Protein AF-X1Q935-F1 (afdb_monomer)

Structure (mmCIF, N/CA/C/O backbone):
data_AF-X1Q935-F1
#
_entry.id   AF-X1Q935-F1
#
loop_
_atom_site.group_PDB
_atom_site.id
_atom_site.type_symbol
_atom_site.label_atom_id
_atom_site.label_alt_id
_atom_site.label_comp_id
_atom_site.label_asym_id
_atom_site.label_entity_id
_atom_site.label_seq_id
_atom_site.pdbx_PDB_ins_code
_atom_site.Cartn_x
_atom_site.Cartn_y
_atom_site.Cartn_z
_atom_site.occupancy
_atom_site.B_iso_or_equiv
_atom_site.auth_seq_id
_atom_site.auth_comp_id
_atom_site.auth_asym_id
_atom_site.auth_atom_id
_atom_site.pdbx_PDB_model_num
ATOM 1 N N . GLY A 1 1 ? -6.951 13.311 -0.474 1.00 68.38 1 GLY A N 1
ATOM 2 C CA . GLY A 1 1 ? -6.518 11.978 -0.925 1.00 68.38 1 GLY A CA 1
ATOM 3 C C . GLY A 1 1 ? -7.629 11.195 -1.569 1.00 68.38 1 GLY A C 1
ATOM 4 O O . GLY A 1 1 ? -8.773 11.640 -1.519 1.00 68.38 1 GLY A O 1
ATOM 5 N N . VAL A 1 2 ? -7.326 10.006 -2.092 1.00 86.19 2 VAL A N 1
ATOM 6 C CA . VAL A 1 2 ? -8.354 8.970 -2.269 1.00 86.19 2 VAL A CA 1
ATOM 7 C C . VAL A 1 2 ? -8.548 8.286 -0.909 1.00 86.19 2 VAL A C 1
ATOM 9 O O . VAL A 1 2 ? -7.565 7.844 -0.316 1.00 86.19 2 VAL A O 1
ATOM 12 N N . PRO A 1 3 ? -9.772 8.240 -0.355 1.00 95.12 3 PRO A N 1
ATOM 13 C CA . PRO A 1 3 ? -10.016 7.534 0.895 1.00 95.12 3 PRO A CA 1
ATOM 14 C C . PRO A 1 3 ? -9.895 6.024 0.689 1.00 95.12 3 PRO A C 1
ATOM 16 O O . PRO A 1 3 ? -10.187 5.501 -0.386 1.00 95.12 3 PRO A O 1
ATOM 19 N N . SER A 1 4 ? -9.552 5.317 1.757 1.00 96.88 4 SER A N 1
ATOM 20 C CA . SER A 1 4 ? -9.410 3.866 1.757 1.00 96.88 4 SER A CA 1
ATOM 21 C C . SER A 1 4 ? -10.343 3.225 2.768 1.00 96.88 4 SER A C 1
ATOM 23 O O . SER A 1 4 ? -10.659 3.812 3.807 1.00 96.88 4 SER A O 1
ATOM 25 N N . ILE A 1 5 ? -10.828 2.029 2.442 1.00 97.00 5 ILE A N 1
ATOM 26 C CA . ILE A 1 5 ? -11.868 1.332 3.194 1.00 97.00 5 ILE A CA 1
ATOM 27 C C . ILE A 1 5 ? -11.474 -0.117 3.452 1.00 97.00 5 ILE A C 1
ATOM 29 O O . ILE A 1 5 ? -11.066 -0.837 2.547 1.00 97.00 5 ILE A O 1
ATOM 33 N N . ALA A 1 6 ? -11.683 -0.559 4.688 1.00 96.81 6 ALA A N 1
ATOM 34 C CA . ALA A 1 6 ? -11.645 -1.967 5.056 1.00 96.81 6 ALA A CA 1
ATOM 35 C C . ALA A 1 6 ? -12.910 -2.339 5.835 1.00 96.81 6 ALA A C 1
ATOM 37 O O . ALA A 1 6 ? -13.545 -1.497 6.477 1.00 96.81 6 ALA A O 1
ATOM 38 N N . ILE A 1 7 ? -13.312 -3.605 5.752 1.00 96.06 7 ILE A N 1
ATOM 39 C CA . ILE A 1 7 ? -14.560 -4.103 6.338 1.00 96.06 7 ILE A CA 1
ATOM 40 C C . ILE A 1 7 ? -14.279 -5.458 6.994 1.00 96.06 7 ILE A C 1
ATOM 42 O O . ILE A 1 7 ? -13.752 -6.354 6.339 1.00 96.06 7 ILE A O 1
ATOM 46 N N . ASP A 1 8 ? -14.653 -5.619 8.268 1.00 94.81 8 ASP A N 1
ATOM 47 C CA . ASP A 1 8 ? -14.798 -6.945 8.893 1.00 94.81 8 ASP A CA 1
ATOM 48 C C . ASP A 1 8 ? -16.277 -7.330 9.006 1.00 94.81 8 ASP A C 1
ATOM 50 O O . ASP A 1 8 ? -17.176 -6.573 8.652 1.00 94.81 8 ASP A O 1
ATOM 54 N N . SER A 1 9 ? -16.543 -8.517 9.552 1.00 94.88 9 SER A N 1
ATOM 55 C CA . SER A 1 9 ? -17.900 -9.025 9.804 1.00 94.88 9 SER A CA 1
ATOM 56 C C . SER A 1 9 ? -18.829 -8.097 10.605 1.00 94.88 9 SER A C 1
ATOM 58 O O . SER A 1 9 ? -20.042 -8.288 10.570 1.00 94.88 9 SER A O 1
ATOM 60 N N . ASN A 1 10 ? -18.294 -7.115 11.330 1.00 95.25 10 ASN A N 1
ATOM 61 C CA . ASN A 1 10 ? -19.028 -6.278 12.272 1.00 95.25 10 ASN A CA 1
ATOM 62 C C . ASN A 1 10 ? -18.881 -4.775 12.006 1.00 95.25 10 ASN A C 1
ATOM 64 O O . ASN A 1 10 ? -19.710 -4.005 12.488 1.00 95.25 10 ASN A O 1
ATOM 68 N N . ASN A 1 11 ? -17.844 -4.324 11.298 1.00 97.00 11 ASN A N 1
ATOM 69 C CA . ASN A 1 11 ? -17.451 -2.921 11.244 1.00 97.00 11 ASN A CA 1
ATOM 70 C C . ASN A 1 11 ? -16.921 -2.486 9.877 1.00 97.00 11 ASN A C 1
ATOM 72 O O . ASN A 1 11 ? -16.309 -3.257 9.144 1.00 97.00 11 ASN A O 1
ATOM 76 N N . VAL A 1 12 ? -17.097 -1.195 9.604 1.00 97.81 12 VAL A N 1
ATOM 77 C CA . VAL A 1 12 ? -16.489 -0.465 8.491 1.00 97.81 12 VAL A CA 1
ATOM 78 C C . VAL A 1 12 ? -15.412 0.460 9.048 1.00 97.81 12 VAL A C 1
ATOM 80 O O . VAL A 1 12 ? -15.644 1.154 10.043 1.00 97.81 12 VAL A O 1
ATOM 83 N N . TYR A 1 13 ? -14.264 0.483 8.386 1.00 98.00 13 TYR A N 1
ATOM 84 C CA . TYR A 1 13 ? -13.084 1.268 8.720 1.00 98.00 13 TYR A CA 1
ATOM 85 C C . TYR A 1 13 ? -12.745 2.159 7.532 1.00 98.00 13 TYR A C 1
ATOM 87 O O . TYR A 1 13 ? -12.726 1.669 6.405 1.00 98.00 13 TYR A O 1
ATOM 95 N N . ILE A 1 14 ? -12.494 3.443 7.769 1.00 97.62 14 ILE A N 1
ATOM 96 C CA . ILE A 1 14 ? -12.083 4.388 6.727 1.00 97.62 14 ILE A CA 1
ATOM 97 C C . ILE A 1 14 ? -10.838 5.125 7.199 1.00 97.62 14 ILE A C 1
ATOM 99 O O . ILE A 1 14 ? -10.807 5.607 8.335 1.00 97.62 14 ILE A O 1
ATOM 103 N N . ALA A 1 15 ? -9.855 5.218 6.311 1.00 97.88 15 ALA A N 1
ATOM 104 C CA . ALA A 1 15 ? -8.709 6.104 6.433 1.00 97.88 15 ALA A CA 1
ATOM 105 C C . ALA A 1 15 ? -8.723 7.117 5.283 1.00 97.88 15 ALA A C 1
ATOM 107 O O . ALA A 1 15 ? -9.090 6.772 4.158 1.00 97.88 15 ALA A O 1
ATOM 108 N N . TRP A 1 16 ? -8.364 8.365 5.553 1.00 96.25 16 TRP A N 1
ATOM 109 C CA . TRP A 1 16 ? -8.297 9.403 4.528 1.00 96.25 16 TRP A CA 1
ATOM 110 C C . TRP A 1 16 ? -7.282 10.472 4.900 1.00 96.25 16 TRP A C 1
ATOM 112 O O . TRP A 1 16 ? -6.946 10.622 6.068 1.00 96.25 16 TRP A O 1
ATOM 122 N N . TRP A 1 17 ? -6.838 11.211 3.892 1.00 93.94 17 TRP A N 1
ATOM 123 C CA . TRP A 1 17 ? -6.046 12.421 4.071 1.00 93.94 17 TRP A CA 1
ATOM 124 C C . TRP A 1 17 ? -6.943 13.657 4.174 1.00 93.94 17 TRP A C 1
ATOM 126 O O . TRP A 1 17 ? -7.901 13.764 3.395 1.00 93.94 17 TRP A O 1
ATOM 136 N N . ASP A 1 18 ? -6.611 14.584 5.066 1.00 91.06 18 ASP A N 1
ATOM 137 C CA . ASP A 1 18 ? -7.239 15.903 5.232 1.00 91.06 18 ASP A CA 1
ATOM 138 C C . ASP A 1 18 ? -6.191 16.904 5.773 1.00 91.06 18 ASP A C 1
ATOM 140 O O . ASP A 1 18 ? -5.138 16.487 6.243 1.00 91.06 18 ASP A O 1
ATOM 144 N N . ASP A 1 19 ? -6.466 18.205 5.729 1.00 90.19 19 ASP A N 1
ATOM 145 C CA . ASP A 1 19 ? -5.631 19.277 6.308 1.00 90.19 19 ASP A CA 1
ATOM 146 C C . ASP A 1 19 ? -6.340 20.001 7.474 1.00 90.19 19 ASP A C 1
ATOM 148 O O . ASP A 1 19 ? -5.955 21.086 7.921 1.00 90.19 19 ASP A O 1
ATOM 152 N N . THR A 1 20 ? -7.426 19.401 7.972 1.00 89.81 20 THR A N 1
ATOM 153 C CA . THR A 1 20 ? -8.188 19.909 9.112 1.00 89.81 20 THR A CA 1
ATOM 154 C C . THR A 1 20 ? -7.390 19.800 10.416 1.00 89.81 20 THR A C 1
ATOM 156 O O . THR A 1 20 ? -7.134 18.699 10.899 1.00 89.81 20 THR A O 1
ATOM 159 N N . ASP A 1 21 ? -7.154 20.936 11.080 1.00 89.94 21 ASP A N 1
ATOM 160 C CA . ASP A 1 21 ? -6.539 20.964 12.415 1.00 89.94 21 ASP A CA 1
ATOM 161 C C . ASP A 1 21 ? -7.454 20.342 13.485 1.00 89.94 21 ASP A C 1
ATOM 163 O O . ASP A 1 21 ? -8.392 20.967 13.998 1.00 89.94 21 ASP A O 1
ATOM 167 N N . LEU A 1 22 ? -7.165 19.088 13.842 1.00 88.81 22 LEU A N 1
ATOM 168 C CA . LEU A 1 22 ? -7.769 18.369 14.967 1.00 88.81 22 LEU A CA 1
ATOM 169 C C . LEU A 1 22 ? -6.782 18.199 16.134 1.00 88.81 22 LEU A C 1
ATOM 171 O O . LEU A 1 22 ? -6.836 17.203 16.861 1.00 88.81 22 LEU A O 1
ATOM 175 N N . GLY A 1 23 ? -5.909 19.189 16.340 1.00 85.31 23 GLY A N 1
ATOM 176 C CA . GLY A 1 23 ? -4.847 19.172 17.347 1.00 85.31 23 GLY A CA 1
ATOM 177 C C . GLY A 1 23 ? -3.523 18.602 16.838 1.00 85.31 23 GLY A C 1
ATOM 178 O O . GLY A 1 23 ? -2.664 18.272 17.655 1.00 85.31 23 GLY A O 1
ATOM 179 N N . CYS A 1 24 ? -3.385 18.472 15.520 1.00 83.94 24 CYS A N 1
ATOM 180 C CA . CYS A 1 24 ? -2.203 17.983 14.814 1.00 83.94 24 CYS A CA 1
ATOM 181 C C . CYS A 1 24 ? -1.438 19.094 14.086 1.00 83.94 24 CYS A C 1
ATOM 183 O O . CYS A 1 24 ? -0.252 18.927 13.851 1.00 83.94 24 CYS A O 1
ATOM 185 N N . GLY A 1 25 ? -2.047 20.266 13.884 1.00 86.50 25 GLY A N 1
ATOM 186 C CA . GLY A 1 25 ? -1.452 21.340 13.097 1.00 86.50 25 GLY A CA 1
ATOM 187 C C . GLY A 1 25 ? -2.291 21.635 11.863 1.00 86.50 25 GLY A C 1
ATOM 188 O O . GLY A 1 25 ? -3.456 21.258 11.787 1.00 86.50 25 GLY A O 1
ATOM 189 N N . THR A 1 26 ? -1.724 22.390 10.928 1.00 84.62 26 THR A N 1
ATOM 190 C CA . THR A 1 26 ? -2.382 22.721 9.652 1.00 84.62 26 THR A CA 1
ATOM 191 C C . THR A 1 26 ? -1.744 21.988 8.480 1.00 84.62 26 THR A C 1
ATOM 193 O O . THR A 1 26 ? -1.963 22.369 7.343 1.00 84.62 26 THR A O 1
ATOM 196 N N . ASP A 1 27 ? -0.854 21.048 8.748 1.00 88.62 27 ASP A N 1
ATOM 197 C CA . ASP A 1 27 ? -0.243 20.143 7.788 1.00 88.62 27 ASP A CA 1
ATOM 198 C C . ASP A 1 27 ? -1.232 19.065 7.320 1.00 88.62 27 ASP A C 1
ATOM 200 O O . ASP A 1 27 ? -2.366 18.966 7.793 1.00 88.62 27 ASP A O 1
ATOM 204 N N . GLY A 1 28 ? -0.826 18.321 6.294 1.00 89.44 28 GLY A N 1
ATOM 205 C CA . GLY A 1 28 ? -1.614 17.217 5.765 1.00 89.44 28 GLY A CA 1
ATOM 206 C C . GLY A 1 28 ? -1.499 15.975 6.646 1.00 89.44 28 GLY A C 1
ATOM 207 O O . GLY 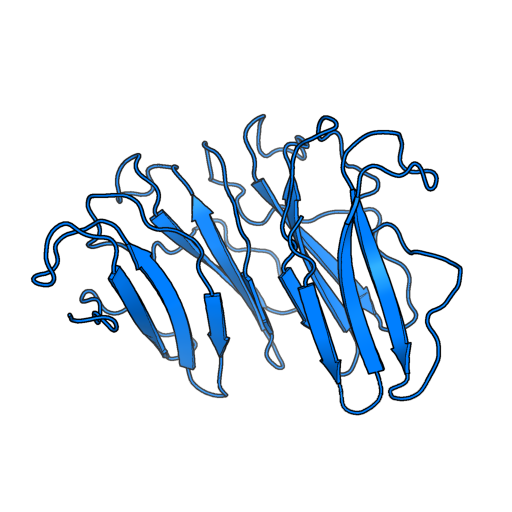A 1 28 ? -0.402 15.460 6.843 1.00 89.44 28 GLY A O 1
ATOM 208 N N . ASP A 1 29 ? -2.635 15.444 7.091 1.00 93.56 29 ASP A N 1
ATOM 209 C CA . ASP A 1 29 ? -2.706 14.339 8.040 1.00 93.56 29 ASP A CA 1
ATOM 210 C C . ASP A 1 29 ? -3.571 13.179 7.555 1.00 93.56 29 ASP A C 1
ATOM 212 O O . ASP A 1 29 ? -4.559 13.333 6.833 1.00 93.56 29 ASP A O 1
ATOM 216 N N . ILE A 1 30 ? -3.242 11.985 8.040 1.00 95.94 30 ILE A N 1
ATOM 217 C CA . ILE A 1 30 ? -4.064 10.794 7.918 1.00 95.94 30 ILE A CA 1
ATOM 218 C C . ILE A 1 30 ? -5.015 10.701 9.101 1.00 95.94 30 ILE A C 1
ATOM 220 O O . ILE A 1 30 ? -4.625 10.614 10.267 1.00 95.94 30 ILE A O 1
ATOM 224 N N . PHE A 1 31 ? -6.295 10.614 8.778 1.00 96.44 31 PHE A N 1
ATOM 225 C CA . PHE A 1 31 ? -7.385 10.454 9.718 1.00 96.44 31 PHE A CA 1
ATOM 226 C C . PHE A 1 31 ? -8.004 9.072 9.607 1.00 96.44 31 PHE A C 1
ATOM 228 O O . PHE A 1 31 ? -7.959 8.412 8.568 1.00 96.44 31 PHE A O 1
ATOM 235 N N . PHE A 1 32 ? -8.628 8.642 10.698 1.00 97.81 32 PHE A N 1
ATOM 236 C CA . PHE A 1 32 ? -9.265 7.343 10.798 1.00 97.81 32 PHE A CA 1
ATOM 237 C C . PHE A 1 32 ? -10.615 7.418 11.514 1.00 97.81 32 PHE A C 1
ATOM 239 O O . PHE A 1 32 ? -10.778 8.077 12.549 1.00 97.81 32 PHE A O 1
ATOM 246 N N . LYS A 1 33 ? -11.588 6.663 10.991 1.00 97.50 33 LYS A N 1
ATOM 247 C CA . LYS A 1 33 ? -12.858 6.367 11.663 1.00 97.50 33 LYS A CA 1
ATOM 248 C C . LYS A 1 33 ? -13.260 4.912 11.494 1.00 97.50 33 LYS A C 1
ATOM 250 O O . LYS A 1 33 ? -13.034 4.277 10.468 1.00 97.50 33 LYS A O 1
ATOM 255 N N . LYS A 1 34 ? -13.981 4.428 12.502 1.00 97.12 34 LYS A N 1
ATOM 256 C CA . LYS A 1 34 ? -14.635 3.123 12.526 1.00 97.12 34 LYS A CA 1
ATOM 257 C C . LYS A 1 34 ? -16.107 3.290 12.878 1.00 97.12 34 LYS A C 1
ATOM 259 O O . LYS A 1 34 ? -16.452 4.115 13.724 1.00 97.12 34 LYS A O 1
ATOM 264 N N . LYS A 1 35 ? -16.965 2.452 12.303 1.00 96.88 35 LYS A N 1
ATOM 265 C CA . LYS A 1 35 ? -18.340 2.264 12.777 1.00 96.88 35 LYS A CA 1
ATOM 266 C C . LYS A 1 35 ? -18.791 0.805 12.678 1.00 96.88 35 LYS A C 1
ATOM 268 O O . LYS A 1 35 ? -18.272 0.085 11.827 1.00 96.88 35 LYS A O 1
ATOM 273 N N . PRO A 1 36 ? -19.805 0.380 13.449 1.00 97.19 36 PRO A N 1
ATOM 274 C CA . PRO A 1 36 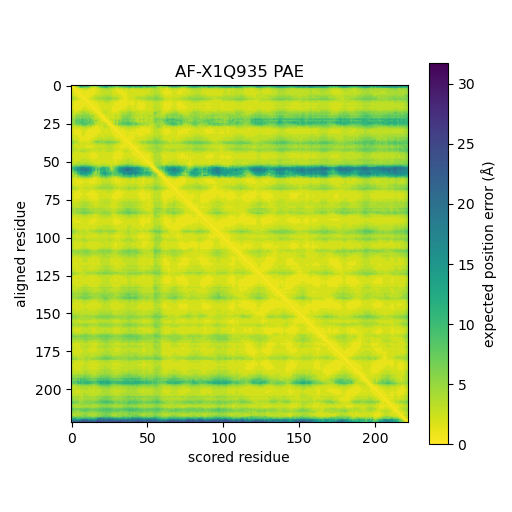? -20.490 -0.884 13.201 1.00 97.19 36 PRO A CA 1
ATOM 275 C C . PRO A 1 36 ? -21.215 -0.899 11.846 1.00 97.19 36 PRO A C 1
ATOM 277 O O . PRO A 1 36 ? -21.709 0.136 11.378 1.00 97.19 36 PRO A O 1
ATOM 280 N N . ILE A 1 37 ? -21.351 -2.077 11.236 1.00 96.94 37 ILE A N 1
ATOM 281 C CA . ILE A 1 37 ? -22.223 -2.280 10.071 1.00 96.94 37 ILE A CA 1
ATOM 282 C C . ILE A 1 37 ? -23.662 -1.925 10.467 1.00 96.94 37 ILE A C 1
ATOM 284 O O . ILE A 1 37 ? -24.163 -2.353 11.502 1.00 96.94 37 ILE A O 1
ATOM 288 N N . GLY A 1 38 ? -24.314 -1.082 9.662 1.00 95.12 38 GLY A N 1
ATOM 289 C CA . GLY A 1 38 ? -25.648 -0.540 9.962 1.00 95.12 38 GLY A CA 1
ATOM 290 C C . GLY A 1 38 ? -25.686 0.543 11.053 1.00 95.12 38 GLY A C 1
ATOM 291 O O . GLY A 1 38 ? -26.743 1.120 11.287 1.00 95.12 38 GLY A O 1
ATOM 292 N N . GLY A 1 39 ? -24.554 0.856 11.691 1.00 96.19 39 GLY A N 1
ATOM 293 C CA . GLY A 1 39 ? -24.432 1.944 12.661 1.00 96.19 39 GLY A CA 1
ATOM 294 C C . GLY A 1 39 ? -24.120 3.307 12.031 1.00 96.19 39 GLY A C 1
ATOM 295 O O . GLY A 1 39 ? -23.932 3.437 10.813 1.00 96.19 39 GLY A O 1
ATOM 296 N N . SER A 1 40 ? -24.011 4.319 12.894 1.00 97.19 40 SER A N 1
ATOM 297 C CA . SER A 1 40 ? -23.620 5.694 12.551 1.00 97.19 40 SER A CA 1
ATOM 298 C C . SER A 1 40 ? -22.121 5.930 12.752 1.00 97.19 40 SER A C 1
ATOM 30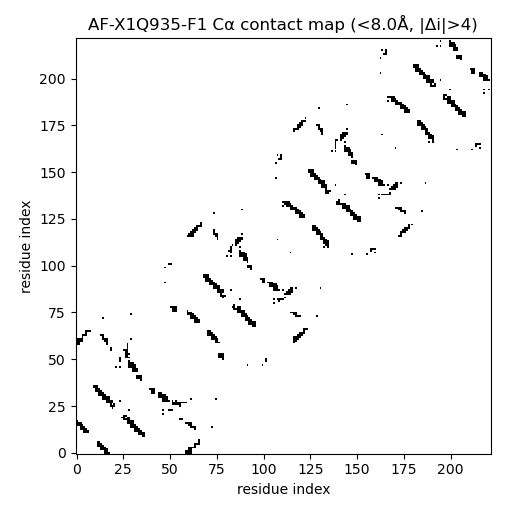0 O O . SER A 1 40 ? -21.487 5.269 13.574 1.00 97.19 40 SER A O 1
ATOM 302 N N . TRP A 1 41 ? -21.557 6.895 12.023 1.00 97.56 41 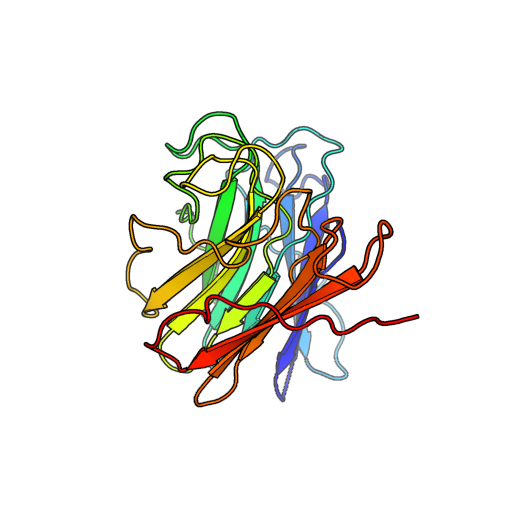TRP A N 1
ATOM 303 C CA . TRP A 1 41 ? -20.183 7.352 12.245 1.00 97.56 41 TRP A CA 1
ATOM 304 C C . TRP A 1 41 ? -20.058 8.125 13.568 1.00 97.56 41 TRP A C 1
ATOM 306 O O . TRP A 1 41 ? -20.960 8.903 13.891 1.00 97.56 41 TRP A O 1
ATOM 316 N N . PRO A 1 42 ? -18.955 7.958 14.320 1.00 95.88 42 PRO A N 1
ATOM 317 C CA . PRO A 1 42 ? -18.687 8.779 15.491 1.00 95.88 42 PRO A CA 1
ATOM 318 C C . PRO A 1 42 ? -18.410 10.233 15.087 1.00 95.88 42 PRO A C 1
ATOM 320 O O . PRO A 1 42 ? -17.931 10.523 13.983 1.00 95.88 42 PRO A O 1
ATOM 323 N N . THR A 1 43 ? -18.690 11.157 16.006 1.00 94.94 43 THR A N 1
ATOM 324 C CA . THR A 1 43 ? -18.366 12.579 15.832 1.00 94.94 43 THR A CA 1
ATOM 325 C C . THR A 1 43 ? -16.860 12.809 15.907 1.00 94.94 43 THR A C 1
ATOM 327 O O . THR A 1 43 ? -16.317 13.498 15.050 1.00 94.94 43 THR A O 1
ATOM 330 N N . SER A 1 44 ? -16.184 12.167 16.864 1.00 94.38 44 SER A N 1
ATOM 331 C CA . SER A 1 44 ? -14.728 12.198 16.994 1.00 94.38 44 SER A CA 1
ATOM 332 C C . SER A 1 44 ? -14.041 11.533 15.803 1.00 94.38 44 SER A C 1
ATOM 334 O O . SER A 1 44 ? -14.448 10.453 15.365 1.00 94.38 44 SER A O 1
ATOM 336 N N . THR A 1 45 ? -12.976 12.164 15.326 1.00 96.88 45 THR A N 1
ATOM 337 C CA . THR A 1 45 ? -12.043 11.624 14.335 1.00 96.88 45 THR A CA 1
ATOM 338 C C . THR A 1 45 ? -10.734 11.303 15.042 1.00 96.88 45 THR A C 1
ATOM 340 O O . THR A 1 45 ? -10.302 12.074 15.895 1.00 96.88 45 THR A O 1
ATOM 343 N N . GLU A 1 46 ? -10.122 10.167 14.722 1.00 97.38 46 GLU A N 1
ATOM 344 C CA . GLU A 1 46 ? -8.778 9.857 15.204 1.00 97.38 46 GLU A CA 1
ATOM 345 C C . GLU A 1 46 ? -7.743 10.383 14.208 1.00 97.38 46 GLU A C 1
ATOM 347 O O . GLU A 1 46 ? -7.911 10.173 13.007 1.00 97.38 46 GLU A O 1
ATOM 352 N N . VAL A 1 47 ? -6.678 11.018 14.702 1.00 96.38 47 VAL A N 1
ATOM 353 C CA . VAL A 1 47 ? -5.511 11.402 13.894 1.00 96.38 47 VAL A CA 1
ATOM 354 C C . VAL A 1 47 ? -4.466 10.295 13.991 1.00 96.38 47 VAL A C 1
ATOM 356 O O . VAL A 1 47 ? -4.156 9.824 15.088 1.00 96.38 47 VAL A O 1
ATOM 359 N N . VAL A 1 48 ? -3.970 9.836 12.847 1.00 97.06 48 VAL A N 1
ATOM 360 C CA . VAL A 1 48 ? -3.017 8.725 12.733 1.00 97.06 48 VAL A CA 1
ATOM 361 C C . VAL A 1 48 ? -1.583 9.250 12.692 1.00 97.06 48 VAL A C 1
ATOM 363 O O . VAL A 1 48 ? -0.723 8.669 13.351 1.00 97.06 48 VAL A O 1
ATOM 366 N N . SER A 1 49 ? -1.336 10.342 11.969 1.00 95.44 49 SER A N 1
ATOM 367 C CA . SER A 1 49 ? -0.011 10.867 11.604 1.00 95.44 49 SER A CA 1
ATOM 368 C C . SER A 1 49 ? 0.344 12.177 12.312 1.00 95.44 49 SER A C 1
ATOM 370 O O . SER A 1 49 ? 0.885 13.071 11.695 1.00 95.44 49 SER A O 1
ATOM 372 N N . THR A 1 50 ? 0.083 12.304 13.613 1.00 94.31 50 THR A N 1
ATOM 373 C CA . THR A 1 50 ? 0.317 13.544 14.397 1.00 94.31 50 THR A CA 1
ATOM 374 C C . THR A 1 50 ? 1.731 14.146 14.329 1.00 94.31 50 THR A C 1
ATOM 376 O O . THR A 1 50 ? 1.974 15.224 14.857 1.00 94.31 50 THR A O 1
ATOM 379 N N . GLU A 1 51 ? 2.687 13.379 13.823 1.00 93.75 51 GLU A N 1
ATOM 380 C CA . GLU A 1 51 ? 4.071 13.756 13.569 1.00 93.75 51 GLU A CA 1
ATOM 381 C C . GLU A 1 51 ? 4.303 14.404 12.199 1.00 93.75 51 GLU A C 1
ATOM 383 O O . GLU A 1 51 ? 5.439 14.798 11.939 1.00 93.75 51 GLU A O 1
ATOM 388 N N . SER A 1 52 ? 3.276 14.461 11.347 1.00 92.75 52 SER A N 1
ATOM 389 C CA . SER A 1 52 ? 3.364 14.978 9.989 1.00 92.75 52 SER A CA 1
ATOM 390 C C . SER A 1 52 ? 3.906 16.406 9.978 1.00 92.75 52 SER A C 1
ATOM 392 O O . SER A 1 52 ? 3.795 17.196 10.918 1.00 92.75 52 SER A O 1
ATOM 394 N N . THR A 1 53 ? 4.608 16.700 8.898 1.00 89.81 53 THR A N 1
ATOM 395 C CA . THR A 1 53 ? 5.103 18.028 8.548 1.00 89.81 53 THR A CA 1
ATOM 396 C C . THR A 1 53 ? 4.789 18.339 7.088 1.00 89.81 53 THR A C 1
ATOM 398 O O . THR A 1 53 ? 5.339 19.285 6.515 1.00 89.81 53 THR A O 1
ATOM 401 N N . ASP A 1 54 ? 3.908 17.540 6.478 1.00 83.94 54 ASP A N 1
ATOM 402 C CA . ASP A 1 54 ? 3.578 17.629 5.068 1.00 83.94 54 ASP A CA 1
ATOM 403 C C . ASP A 1 54 ? 2.843 18.938 4.762 1.00 83.94 54 ASP A C 1
ATOM 405 O O . ASP A 1 54 ? 1.924 19.375 5.458 1.00 83.94 54 ASP A O 1
ATOM 409 N N . THR A 1 55 ? 3.264 19.615 3.702 1.00 74.31 55 THR A N 1
ATOM 410 C CA . THR A 1 55 ? 2.711 20.923 3.353 1.00 74.31 55 THR A CA 1
ATOM 411 C C . THR A 1 55 ? 1.251 20.826 2.909 1.00 74.31 55 THR A C 1
ATOM 413 O O . THR A 1 55 ? 0.884 19.941 2.144 1.00 74.31 55 THR A O 1
ATOM 416 N N . VAL A 1 56 ? 0.433 21.809 3.297 1.00 64.94 56 VAL A N 1
ATOM 417 C CA . VAL A 1 56 ? -0.959 21.957 2.833 1.00 64.94 56 VAL A CA 1
ATOM 418 C C . VAL A 1 56 ? -1.063 21.807 1.311 1.00 64.94 56 VAL A C 1
ATOM 420 O O . VAL A 1 56 ? -0.383 22.510 0.559 1.00 64.94 56 VAL A O 1
ATOM 423 N N . GLY A 1 57 ? -1.981 20.950 0.857 1.00 62.25 57 GLY A N 1
ATOM 424 C CA . GLY A 1 57 ? -2.308 20.761 -0.560 1.00 62.25 57 GLY A CA 1
ATOM 425 C C . GLY A 1 57 ? -1.665 19.541 -1.221 1.00 62.25 57 GLY A C 1
ATOM 426 O O . GLY A 1 57 ? -1.927 19.290 -2.400 1.00 62.25 57 GLY A O 1
ATOM 427 N N . THR A 1 58 ? -0.872 18.761 -0.489 1.00 68.81 58 THR A N 1
ATOM 428 C CA . THR A 1 58 ? -0.357 17.466 -0.940 1.00 68.81 58 THR A CA 1
ATOM 429 C C . THR A 1 58 ? -1.403 16.383 -0.688 1.00 68.81 58 THR A C 1
ATOM 431 O O . THR A 1 58 ? -1.919 16.207 0.403 1.00 68.81 58 THR A O 1
ATOM 434 N N . VAL A 1 59 ? -1.823 15.685 -1.740 1.00 73.06 59 VAL A N 1
ATOM 435 C CA . VAL A 1 59 ? -2.983 14.789 -1.686 1.00 73.06 59 VAL A CA 1
ATOM 436 C C . VAL A 1 59 ? -2.489 13.352 -1.580 1.00 73.06 59 VAL A C 1
ATOM 438 O O . VAL A 1 59 ? -2.155 12.761 -2.601 1.00 73.06 59 VAL A O 1
ATOM 441 N N . THR A 1 60 ? -2.513 12.769 -0.380 1.00 82.06 60 THR A N 1
ATOM 442 C CA . THR A 1 60 ? -2.024 11.395 -0.163 1.00 82.06 60 THR A CA 1
ATOM 443 C C . THR A 1 60 ? -3.145 10.361 -0.154 1.00 82.06 60 THR A C 1
ATOM 445 O O . THR A 1 60 ? -4.301 10.682 0.132 1.00 82.06 60 THR A O 1
ATOM 448 N N . SER A 1 61 ? -2.844 9.107 -0.498 1.00 87.75 61 SER A N 1
ATOM 449 C CA . SER A 1 61 ? -3.831 8.014 -0.486 1.00 87.75 61 SER A CA 1
ATOM 450 C C . SER A 1 61 ? -3.379 6.906 0.467 1.00 87.75 61 SER A C 1
ATOM 452 O O . SER A 1 61 ? -2.469 6.156 0.119 1.00 87.75 61 SER A O 1
ATOM 454 N N . PRO A 1 62 ? -3.968 6.795 1.675 1.00 96.75 62 PRO A N 1
ATOM 455 C CA . PRO A 1 62 ? -3.549 5.779 2.630 1.00 96.75 62 PRO A CA 1
ATOM 456 C C . PRO A 1 62 ? -4.000 4.376 2.203 1.00 96.75 62 PRO A C 1
ATOM 458 O O . PRO A 1 62 ? -5.099 4.187 1.684 1.00 96.75 62 PRO A O 1
ATOM 461 N N . GLY A 1 63 ? -3.201 3.364 2.519 1.00 97.75 63 GLY A N 1
ATOM 462 C CA . GLY A 1 63 ? -3.623 1.967 2.564 1.00 97.75 63 GLY A CA 1
ATOM 463 C C . GLY A 1 63 ? -4.179 1.621 3.947 1.00 97.75 63 GLY A C 1
ATOM 464 O O . GLY A 1 63 ? -3.636 2.064 4.958 1.00 97.75 63 GLY A O 1
ATOM 465 N N . ILE A 1 64 ? -5.247 0.817 4.016 1.00 98.19 64 ILE A N 1
ATOM 466 C CA . ILE A 1 64 ? -5.780 0.288 5.281 1.00 98.19 64 ILE A CA 1
ATOM 467 C C . ILE A 1 64 ? -6.025 -1.218 5.194 1.00 98.19 64 ILE A C 1
ATOM 469 O O . ILE A 1 64 ? -6.615 -1.717 4.239 1.00 98.19 64 ILE A O 1
ATOM 473 N N . ALA A 1 65 ? -5.625 -1.935 6.241 1.00 97.44 65 ALA A N 1
ATOM 474 C CA . ALA A 1 65 ? -5.958 -3.338 6.448 1.00 97.44 65 ALA A CA 1
ATOM 475 C C . ALA A 1 65 ? -6.345 -3.592 7.911 1.00 97.44 65 ALA A C 1
ATOM 477 O O . ALA A 1 65 ? -5.983 -2.837 8.816 1.00 97.44 65 ALA A O 1
ATOM 478 N N . ILE A 1 66 ? -7.111 -4.654 8.152 1.00 96.44 66 ILE A N 1
ATOM 479 C CA . ILE A 1 66 ? -7.654 -4.988 9.473 1.00 96.44 66 ILE A CA 1
ATOM 480 C C . ILE A 1 66 ? -7.632 -6.498 9.702 1.00 96.44 66 ILE A C 1
ATOM 482 O O . ILE A 1 66 ? -8.007 -7.267 8.818 1.00 96.44 66 ILE A O 1
ATOM 486 N N . ASP A 1 67 ? -7.181 -6.920 10.886 1.00 94.25 67 ASP A N 1
ATOM 487 C CA . ASP A 1 67 ? -7.304 -8.306 11.355 1.00 94.25 67 ASP A CA 1
ATOM 488 C C . ASP A 1 67 ? -8.301 -8.375 12.521 1.00 94.25 67 ASP A C 1
ATOM 490 O O . ASP A 1 67 ? -8.974 -7.399 12.852 1.00 94.25 67 ASP A O 1
ATOM 494 N N . SER A 1 68 ? -8.427 -9.538 13.162 1.00 92.25 68 SER A N 1
ATOM 495 C CA . SER A 1 68 ? -9.359 -9.723 14.281 1.00 92.25 68 SER A CA 1
ATOM 496 C C . SER A 1 68 ? -9.075 -8.838 15.502 1.00 92.25 68 SER A C 1
ATOM 498 O O . SER A 1 68 ? -9.938 -8.706 16.367 1.00 92.25 68 SER A O 1
ATOM 500 N N . ASN A 1 69 ? -7.871 -8.279 15.610 1.00 93.56 69 ASN A N 1
ATOM 501 C CA . ASN A 1 69 ? -7.352 -7.603 16.793 1.00 93.56 69 ASN A CA 1
ATOM 502 C C . ASN A 1 69 ? -6.805 -6.200 16.515 1.00 93.56 69 ASN A C 1
ATOM 504 O O . ASN A 1 69 ? -6.700 -5.425 17.461 1.00 93.56 69 ASN A O 1
ATOM 508 N N . ASN A 1 70 ? -6.438 -5.861 15.280 1.00 96.88 70 ASN A N 1
ATOM 509 C CA . ASN A 1 70 ? -5.667 -4.665 14.958 1.00 96.88 70 ASN A CA 1
ATOM 510 C C . ASN A 1 70 ? -6.145 -3.967 13.680 1.00 96.88 70 ASN A C 1
ATOM 512 O O . ASN A 1 70 ? -6.693 -4.581 12.765 1.00 96.88 70 ASN A O 1
ATOM 516 N N . VAL A 1 71 ? -5.863 -2.667 13.625 1.00 97.94 71 VAL A N 1
ATOM 517 C CA . VAL A 1 71 ? -5.952 -1.818 12.435 1.00 97.94 71 VAL A CA 1
ATOM 518 C C . VAL A 1 71 ? -4.535 -1.467 11.998 1.00 97.94 71 VAL A C 1
ATOM 520 O O . VAL A 1 71 ? -3.694 -1.151 12.841 1.00 97.94 71 VAL A O 1
ATOM 523 N N . TYR A 1 72 ? -4.299 -1.502 10.694 1.00 98.50 72 TYR A N 1
ATOM 524 C CA . TYR A 1 72 ? -3.030 -1.214 10.042 1.00 98.50 72 TYR A CA 1
ATOM 525 C C . TYR A 1 72 ? -3.253 -0.120 9.010 1.00 98.50 72 TYR A C 1
ATOM 527 O O . TYR A 1 72 ? -4.203 -0.215 8.233 1.00 98.50 72 TYR A O 1
ATOM 535 N N . ILE A 1 73 ? -2.404 0.903 9.015 1.00 98.56 73 ILE A N 1
ATOM 536 C CA . ILE A 1 73 ? -2.450 1.991 8.040 1.00 98.56 73 ILE A CA 1
ATOM 537 C C . ILE A 1 73 ? -1.039 2.237 7.525 1.00 98.56 73 ILE A C 1
ATOM 539 O O . ILE A 1 73 ? -0.091 2.290 8.314 1.00 98.56 73 ILE A O 1
ATOM 543 N N . ALA A 1 74 ? -0.929 2.378 6.209 1.00 98.44 74 ALA A N 1
ATOM 544 C CA . ALA A 1 74 ? 0.264 2.844 5.525 1.00 98.44 74 ALA A CA 1
ATOM 545 C C . ALA A 1 74 ? -0.066 4.113 4.737 1.00 98.44 74 ALA A C 1
ATOM 547 O O . ALA A 1 74 ? -1.175 4.237 4.218 1.00 98.44 74 ALA A O 1
ATOM 548 N N . TRP A 1 75 ? 0.859 5.057 4.664 1.00 97.75 75 TRP A N 1
ATOM 549 C CA . TRP A 1 75 ? 0.667 6.316 3.944 1.00 97.75 75 TRP A CA 1
ATOM 550 C C . TRP A 1 75 ? 1.999 6.848 3.438 1.00 97.75 75 TRP A C 1
ATOM 552 O O . TRP A 1 75 ? 3.044 6.374 3.866 1.00 97.75 75 TRP A O 1
ATOM 562 N N . GLU A 1 76 ? 1.946 7.804 2.521 1.00 95.50 76 GLU A N 1
ATOM 563 C CA . GLU A 1 76 ? 3.113 8.569 2.082 1.00 95.50 76 GLU A CA 1
ATOM 564 C C . GLU A 1 76 ? 3.164 9.909 2.828 1.00 95.50 76 GLU A C 1
ATOM 566 O O . GLU A 1 76 ? 2.118 10.516 3.070 1.00 95.50 76 GLU A O 1
ATOM 571 N N . ASP A 1 77 ? 4.356 10.370 3.181 1.00 94.31 77 ASP A N 1
ATOM 572 C CA . ASP A 1 77 ? 4.590 11.635 3.889 1.00 94.31 77 ASP A CA 1
ATOM 573 C C . ASP A 1 77 ? 6.002 12.143 3.562 1.00 94.31 77 ASP A C 1
ATOM 575 O O . ASP A 1 77 ? 6.830 11.369 3.094 1.00 94.31 77 ASP A O 1
ATOM 579 N N . MET A 1 78 ? 6.289 13.421 3.795 1.00 92.75 78 MET A N 1
ATOM 580 C CA . MET A 1 78 ? 7.627 14.015 3.616 1.00 92.75 78 MET A CA 1
ATOM 581 C C . MET A 1 78 ? 8.354 14.274 4.945 1.00 92.75 78 MET A C 1
ATOM 583 O O . MET A 1 78 ? 9.364 14.976 4.999 1.00 92.75 78 MET A O 1
ATOM 587 N N . THR A 1 79 ? 7.791 13.777 6.043 1.00 93.75 79 THR A N 1
ATOM 588 C CA . THR A 1 79 ? 8.331 13.969 7.385 1.00 93.75 79 THR A CA 1
ATOM 589 C C . THR A 1 79 ? 9.629 13.196 7.577 1.00 93.75 79 THR A C 1
ATOM 591 O O . THR A 1 79 ? 9.628 11.968 7.609 1.00 93.75 79 THR A O 1
ATOM 594 N N . ASP A 1 80 ? 10.730 13.911 7.814 1.00 94.50 80 ASP A N 1
ATOM 595 C CA . ASP A 1 80 ? 12.031 13.286 8.063 1.00 94.50 80 ASP A CA 1
ATOM 596 C C . ASP A 1 80 ? 12.074 12.583 9.432 1.00 94.50 80 ASP A C 1
ATOM 598 O O . ASP A 1 80 ? 12.387 13.181 10.469 1.00 94.50 80 ASP A O 1
ATOM 602 N N . LEU A 1 81 ? 11.785 11.281 9.438 1.00 95.19 81 LEU A N 1
ATOM 603 C CA . LEU A 1 81 ? 11.976 10.395 10.591 1.00 95.19 81 LEU A CA 1
ATOM 604 C C . LEU A 1 81 ? 13.275 9.579 10.476 1.00 95.19 81 LEU A C 1
ATOM 606 O O . LEU A 1 81 ? 13.358 8.452 10.972 1.00 95.19 81 LEU A O 1
ATOM 610 N N . GLY A 1 82 ? 14.302 10.161 9.849 1.00 93.56 82 GLY A N 1
ATOM 611 C CA . GLY A 1 82 ? 15.575 9.512 9.540 1.00 93.56 82 GLY A CA 1
ATOM 612 C C . GLY A 1 82 ? 15.625 8.901 8.141 1.00 93.56 82 GLY A C 1
ATOM 613 O O . GLY A 1 82 ? 16.458 8.025 7.908 1.00 93.56 82 GLY A O 1
ATOM 614 N N . CYS A 1 83 ? 14.734 9.337 7.252 1.00 93.50 83 CYS A N 1
ATOM 615 C CA . CYS A 1 83 ? 14.595 8.861 5.878 1.00 93.50 83 CYS A CA 1
ATOM 616 C C . CYS A 1 83 ? 14.924 9.928 4.828 1.00 93.50 83 CYS A C 1
ATOM 618 O O . CYS A 1 83 ? 15.189 9.575 3.691 1.00 93.50 83 CYS A O 1
ATOM 620 N N . GLY A 1 84 ? 15.089 11.194 5.228 1.00 93.00 84 GLY A N 1
ATOM 621 C CA . GLY A 1 84 ? 15.473 12.266 4.315 1.00 93.00 84 GLY A CA 1
ATOM 622 C C . GLY A 1 84 ? 14.353 13.273 4.103 1.00 93.00 84 GLY A C 1
ATOM 623 O O . GLY A 1 84 ? 13.553 13.523 4.997 1.00 93.00 84 GLY A O 1
ATOM 624 N N . THR A 1 85 ? 14.366 13.935 2.948 1.00 91.25 85 THR A N 1
ATOM 625 C CA . THR A 1 85 ? 13.446 15.049 2.632 1.00 91.25 85 THR A CA 1
ATOM 626 C C . THR A 1 85 ? 12.515 14.750 1.462 1.00 91.25 85 THR A C 1
ATOM 628 O O . THR A 1 85 ? 11.711 15.602 1.083 1.00 91.25 85 THR A O 1
ATOM 631 N N . ASP A 1 86 ? 12.705 13.598 0.834 1.00 93.12 86 ASP A N 1
ATOM 632 C CA . ASP A 1 86 ? 11.807 12.991 -0.132 1.00 93.12 86 ASP A CA 1
ATOM 633 C C . ASP A 1 86 ? 10.593 12.374 0.568 1.00 93.12 86 ASP A C 1
ATOM 635 O O . ASP A 1 86 ? 10.474 12.380 1.797 1.00 93.12 86 ASP A O 1
ATOM 639 N N . ARG A 1 87 ? 9.626 11.927 -0.232 1.00 94.19 87 ARG A N 1
ATOM 640 C CA . ARG A 1 87 ? 8.472 11.212 0.302 1.00 94.19 87 ARG A CA 1
ATOM 641 C C . ARG A 1 87 ? 8.800 9.767 0.594 1.00 94.19 87 ARG A C 1
ATOM 643 O O . ARG A 1 87 ? 9.309 9.055 -0.259 1.00 94.19 87 ARG A O 1
ATOM 650 N N . ASP A 1 88 ? 8.347 9.313 1.746 1.00 97.00 88 ASP A N 1
ATOM 651 C CA . ASP A 1 88 ? 8.531 7.950 2.211 1.00 97.00 88 ASP A CA 1
ATOM 652 C C . ASP A 1 88 ? 7.203 7.291 2.544 1.00 97.00 88 ASP A C 1
ATOM 654 O O . ASP A 1 88 ? 6.207 7.952 2.844 1.00 97.00 88 ASP A O 1
ATOM 658 N N . ILE A 1 89 ? 7.191 5.959 2.539 1.00 98.19 89 ILE A N 1
ATOM 659 C CA . ILE A 1 89 ? 6.070 5.176 3.041 1.00 98.19 89 ILE A CA 1
ATOM 660 C C . ILE A 1 89 ? 6.221 4.976 4.545 1.00 98.19 89 ILE A C 1
ATOM 662 O O . ILE A 1 89 ? 7.170 4.358 5.028 1.00 98.19 89 ILE A O 1
ATOM 666 N N . PHE A 1 90 ? 5.216 5.415 5.288 1.00 98.19 90 PHE A N 1
ATOM 667 C CA . PHE A 1 90 ? 5.091 5.259 6.728 1.00 98.19 90 PHE A CA 1
ATOM 668 C C . PHE A 1 90 ? 4.048 4.207 7.071 1.00 98.19 90 PHE A C 1
ATOM 670 O O . PHE A 1 90 ? 3.159 3.877 6.282 1.00 98.19 90 PHE A O 1
ATOM 677 N N . PHE A 1 91 ? 4.155 3.660 8.278 1.00 98.56 91 PHE A N 1
ATOM 678 C CA . PHE A 1 91 ? 3.263 2.628 8.773 1.00 98.56 91 PHE A CA 1
ATOM 679 C C . PHE A 1 91 ? 2.998 2.772 10.271 1.00 98.56 91 PHE A C 1
ATOM 681 O O . PHE A 1 91 ? 3.911 2.927 11.089 1.00 98.56 91 PHE A O 1
ATOM 688 N N . LYS A 1 92 ? 1.727 2.597 10.645 1.00 98.38 92 LYS A N 1
ATOM 689 C CA . LYS A 1 92 ? 1.292 2.391 12.027 1.00 98.38 92 LYS A CA 1
ATOM 690 C C . LYS A 1 92 ? 0.316 1.234 12.119 1.00 98.38 92 LYS A C 1
ATOM 692 O O . LYS A 1 92 ? -0.477 0.951 11.221 1.00 98.38 92 LYS A O 1
ATOM 697 N N . LYS A 1 93 ? 0.321 0.612 13.293 1.00 97.69 93 LYS A N 1
ATOM 698 C CA . LYS A 1 93 ? -0.723 -0.314 13.717 1.00 97.69 93 LYS A CA 1
ATOM 699 C C . LYS A 1 93 ? -1.229 0.048 15.100 1.00 97.69 93 LYS A C 1
ATOM 701 O O . LYS A 1 93 ? -0.465 0.530 15.937 1.00 97.69 93 LYS A O 1
ATOM 706 N N . LYS A 1 94 ? -2.487 -0.275 15.368 1.00 97.50 94 LYS A N 1
ATOM 707 C CA . LYS A 1 94 ? -3.059 -0.207 16.713 1.00 97.50 94 LYS A CA 1
ATOM 708 C C . LYS A 1 94 ? -3.986 -1.386 16.998 1.00 97.50 94 LYS A C 1
ATOM 710 O O . LYS A 1 94 ? -4.610 -1.890 16.064 1.00 97.50 94 LYS A O 1
ATOM 715 N N . PRO A 1 95 ? -4.162 -1.781 18.269 1.00 96.69 95 PRO A N 1
ATOM 716 C CA . PRO A 1 95 ? -5.248 -2.672 18.656 1.00 96.69 95 PRO A CA 1
ATOM 717 C C . PRO A 1 95 ? -6.621 -2.052 18.360 1.00 96.69 95 PRO A C 1
ATOM 719 O O . PRO A 1 95 ? -6.817 -0.839 18.487 1.00 96.69 95 PRO A O 1
ATOM 722 N N . ILE A 1 96 ? -7.610 -2.878 18.027 1.00 93.31 96 ILE A N 1
ATOM 723 C CA . ILE A 1 96 ? -9.005 -2.455 17.881 1.00 93.31 96 ILE A CA 1
ATOM 724 C C . ILE A 1 96 ? -9.502 -1.914 19.227 1.00 93.31 96 ILE A C 1
ATOM 726 O O . ILE A 1 96 ? -9.482 -2.608 20.239 1.00 93.31 96 ILE A O 1
ATOM 730 N N . GLY A 1 97 ? -9.963 -0.660 19.229 1.00 89.62 97 GLY A N 1
ATOM 731 C CA . GLY A 1 97 ? -10.376 0.051 20.446 1.00 89.62 97 GLY A CA 1
ATOM 732 C C . GLY A 1 97 ? -9.219 0.643 21.260 1.00 89.62 97 GLY A C 1
ATOM 733 O O . GLY A 1 97 ? -9.471 1.315 22.255 1.00 89.62 97 GLY A O 1
ATOM 734 N N . GLY A 1 98 ? -7.971 0.423 20.837 1.00 95.44 98 GLY A N 1
ATOM 735 C CA . GLY A 1 98 ? -6.793 1.110 21.359 1.00 95.44 98 GLY A CA 1
ATOM 736 C C . GLY A 1 98 ? -6.536 2.453 20.669 1.00 95.44 98 GLY A C 1
ATOM 737 O O . GLY A 1 98 ? -7.247 2.842 19.736 1.00 95.44 98 GLY A O 1
ATOM 738 N N . ALA A 1 99 ? -5.488 3.138 21.131 1.00 96.38 99 ALA A N 1
ATOM 739 C CA . ALA A 1 99 ? -4.975 4.377 20.550 1.00 96.38 99 ALA A CA 1
ATOM 740 C C . ALA A 1 99 ? -3.844 4.102 19.545 1.00 96.38 99 ALA A C 1
ATOM 742 O O . ALA A 1 99 ? -3.161 3.077 19.640 1.00 96.38 99 ALA A O 1
ATOM 743 N N . TRP A 1 100 ? -3.637 5.026 18.606 1.00 97.94 100 TRP A N 1
ATOM 744 C CA . TRP A 1 100 ? -2.458 5.022 17.742 1.00 97.94 100 TRP A CA 1
ATOM 745 C C . TRP A 1 100 ? -1.180 5.250 18.562 1.00 97.94 100 TRP A C 1
ATOM 747 O O . TRP A 1 100 ? -1.199 6.033 19.516 1.00 97.94 100 TRP A O 1
ATOM 757 N N . PRO A 1 101 ? -0.073 4.564 18.233 1.00 97.25 101 PRO A N 1
ATOM 758 C CA . PRO A 1 101 ? 1.207 4.829 18.867 1.00 97.25 101 PRO A CA 1
ATOM 759 C C . PRO A 1 101 ? 1.755 6.194 18.431 1.00 97.25 101 PRO A C 1
ATOM 761 O O . PRO A 1 101 ? 1.496 6.666 17.324 1.00 97.25 101 PRO A O 1
ATOM 764 N N . THR A 1 102 ? 2.571 6.796 19.295 1.00 94.88 102 THR A N 1
ATOM 765 C CA . THR A 1 102 ? 3.316 8.023 18.969 1.00 94.88 102 THR A CA 1
ATOM 766 C C . THR A 1 102 ? 4.504 7.751 18.051 1.00 94.88 102 THR A C 1
ATOM 768 O O . THR A 1 102 ? 4.958 8.650 17.363 1.00 94.88 102 THR A O 1
ATOM 771 N N . SER A 1 103 ? 5.041 6.528 18.067 1.00 96.00 103 SER A N 1
ATOM 772 C CA . SER A 1 103 ? 6.118 6.111 17.171 1.00 96.00 103 SER A CA 1
ATOM 773 C C . SER A 1 103 ? 5.567 5.682 15.818 1.00 96.00 103 SER A C 1
ATOM 775 O O . SER A 1 103 ? 4.602 4.910 15.765 1.00 96.00 103 SER A O 1
ATOM 777 N N . THR A 1 104 ? 6.262 6.079 14.762 1.00 97.75 104 THR A N 1
ATOM 778 C CA . THR A 1 104 ? 5.939 5.743 13.374 1.00 97.75 104 THR A CA 1
ATOM 779 C C . THR A 1 104 ? 7.052 4.904 12.788 1.00 97.75 104 THR A C 1
ATOM 781 O O . THR A 1 104 ? 8.227 5.155 13.051 1.00 97.75 104 THR A O 1
ATOM 784 N N . GLU A 1 105 ? 6.690 3.869 12.038 1.00 98.31 105 GLU A N 1
ATOM 785 C CA . GLU A 1 105 ? 7.668 3.068 11.312 1.00 98.31 105 GLU A CA 1
ATOM 786 C C . GLU A 1 105 ? 7.828 3.622 9.896 1.00 98.31 105 GLU A C 1
ATOM 788 O O . GLU A 1 105 ? 6.827 3.794 9.205 1.00 98.31 105 GLU A O 1
ATOM 793 N N . VAL A 1 106 ? 9.069 3.834 9.454 1.00 98.06 106 VAL A N 1
ATOM 794 C CA . VAL A 1 106 ? 9.384 4.086 8.041 1.00 98.06 106 VAL A CA 1
ATOM 795 C C . VAL A 1 106 ? 9.566 2.742 7.336 1.00 98.06 106 VAL A C 1
ATOM 797 O O . VAL A 1 106 ? 10.279 1.862 7.828 1.00 98.06 106 VAL A O 1
ATOM 800 N N . VAL A 1 107 ? 8.885 2.555 6.211 1.00 98.44 107 VAL A N 1
ATOM 801 C CA . VAL A 1 107 ? 8.901 1.329 5.404 1.00 98.44 107 VAL A CA 1
ATOM 802 C C . VAL A 1 107 ? 9.996 1.404 4.336 1.00 98.44 107 VAL A C 1
ATOM 804 O O . VAL A 1 107 ? 10.724 0.427 4.163 1.00 98.44 107 VAL A O 1
ATOM 807 N N . SER A 1 108 ? 10.141 2.551 3.671 1.00 97.56 108 SER A N 1
ATOM 808 C CA . SER A 1 108 ? 11.025 2.828 2.523 1.00 97.56 108 SER A CA 1
ATOM 809 C C . SER A 1 108 ? 12.387 3.420 2.919 1.00 97.56 108 SER A C 1
ATOM 811 O O . SER A 1 108 ? 12.929 4.267 2.238 1.00 97.56 108 SER A O 1
ATOM 813 N N . THR A 1 109 ? 12.979 2.975 4.028 1.00 94.38 109 THR A N 1
ATOM 814 C CA . THR A 1 109 ? 14.209 3.562 4.615 1.00 94.38 109 THR A CA 1
ATOM 815 C C . THR A 1 109 ? 15.438 3.696 3.701 1.00 94.38 109 THR A C 1
ATOM 817 O O . THR A 1 109 ? 16.398 4.371 4.059 1.00 94.38 109 THR A O 1
ATOM 820 N N . GLU A 1 110 ? 15.477 2.955 2.602 1.00 93.25 110 GLU A N 1
ATOM 821 C CA . GLU A 1 110 ? 16.549 2.930 1.610 1.00 93.25 110 GLU A CA 1
ATOM 822 C C . GLU A 1 110 ? 16.234 3.750 0.358 1.00 93.25 110 GLU A C 1
ATOM 824 O O . GLU A 1 110 ? 17.100 3.856 -0.513 1.00 93.25 110 GLU A O 1
ATOM 829 N N . SER A 1 111 ? 15.014 4.273 0.257 1.00 94.75 111 SER A N 1
ATOM 830 C CA . SER A 1 111 ? 14.613 5.153 -0.825 1.00 94.75 111 SER A CA 1
ATOM 831 C C . SER A 1 111 ? 15.400 6.458 -0.732 1.00 94.75 111 SER A C 1
ATOM 833 O O . SER A 1 111 ? 15.795 6.912 0.340 1.00 94.75 111 SER A O 1
ATOM 835 N N . THR A 1 112 ? 15.745 6.993 -1.896 1.00 95.69 112 THR A N 1
ATOM 836 C CA . THR A 1 112 ? 16.447 8.279 -2.040 1.00 95.69 112 THR A CA 1
ATOM 837 C C . THR A 1 112 ? 15.681 9.225 -2.965 1.00 95.69 112 THR A C 1
ATOM 839 O O . THR A 1 112 ? 16.238 10.192 -3.492 1.00 95.69 112 THR A O 1
ATOM 842 N N . SER A 1 113 ? 14.437 8.863 -3.259 1.00 96.31 113 SER A N 1
ATOM 843 C CA . SER A 1 113 ? 13.498 9.569 -4.104 1.00 96.31 113 SER A CA 1
ATOM 844 C C . SER A 1 113 ? 12.079 9.218 -3.671 1.00 96.31 113 SER A C 1
ATOM 846 O O . SER A 1 113 ? 11.856 8.297 -2.888 1.00 96.31 113 SER A O 1
ATOM 848 N N . ASP A 1 114 ? 11.116 9.961 -4.203 1.00 94.81 114 ASP A N 1
ATOM 849 C CA . ASP A 1 114 ? 9.763 9.940 -3.679 1.00 94.81 114 ASP A CA 1
ATOM 850 C C . ASP A 1 114 ? 9.095 8.561 -3.813 1.00 94.81 114 ASP A C 1
ATOM 852 O O . ASP A 1 114 ? 9.030 7.972 -4.891 1.00 94.81 114 ASP A O 1
ATOM 856 N N . SER A 1 115 ? 8.503 8.105 -2.714 1.00 96.69 115 SER A N 1
ATOM 857 C CA . SER A 1 115 ? 7.625 6.946 -2.613 1.00 96.69 115 SER A CA 1
ATOM 858 C C . SER A 1 115 ? 6.157 7.366 -2.548 1.00 96.69 115 SER A C 1
ATOM 860 O O . SER A 1 115 ? 5.782 8.237 -1.762 1.00 96.69 115 SER A O 1
ATOM 862 N N . PHE A 1 116 ? 5.292 6.702 -3.319 1.00 96.25 116 PHE A N 1
ATOM 863 C CA . PHE A 1 116 ? 3.868 7.037 -3.395 1.00 96.25 116 PHE A CA 1
ATOM 864 C C . PHE A 1 116 ? 2.933 5.827 -3.475 1.00 96.25 116 PHE A C 1
ATOM 866 O O . PHE A 1 116 ? 3.309 4.726 -3.878 1.00 96.25 116 PHE A O 1
ATOM 873 N N . TYR A 1 117 ? 1.659 6.088 -3.195 1.00 96.38 117 TYR A N 1
ATOM 874 C CA . TYR A 1 117 ? 0.509 5.211 -3.385 1.00 96.38 117 TYR A CA 1
ATOM 875 C C . TYR A 1 117 ? 0.676 3.833 -2.742 1.00 96.38 117 TYR A C 1
ATOM 877 O O . TYR A 1 117 ? 0.608 2.811 -3.432 1.00 96.38 117 TYR A O 1
ATOM 885 N N . PRO A 1 118 ? 0.866 3.778 -1.411 1.00 98.06 118 PRO A N 1
ATOM 886 C CA . PRO A 1 118 ? 0.971 2.509 -0.726 1.00 98.06 118 PRO A CA 1
ATOM 887 C C . PRO A 1 118 ? -0.357 1.743 -0.784 1.00 98.06 118 PRO A C 1
ATOM 889 O O . PRO A 1 118 ? -1.409 2.226 -0.360 1.00 98.06 118 PRO A O 1
ATOM 892 N N . SER A 1 119 ? -0.292 0.493 -1.228 1.00 98.06 119 SER A N 1
ATOM 893 C CA . SER A 1 119 ? -1.351 -0.501 -1.073 1.00 98.06 119 SER A CA 1
ATOM 894 C C . SER A 1 119 ? -0.878 -1.586 -0.111 1.00 98.06 119 SER A C 1
ATOM 896 O O . SER A 1 119 ? 0.300 -1.947 -0.080 1.00 98.06 119 SER A O 1
ATOM 898 N N . MET A 1 120 ? -1.780 -2.096 0.729 1.00 97.88 120 MET A N 1
ATOM 899 C CA . MET A 1 120 ? -1.399 -3.019 1.792 1.00 97.88 120 MET A CA 1
ATOM 900 C C . MET A 1 120 ? -2.373 -4.177 1.963 1.00 97.88 120 MET A C 1
ATOM 902 O O . MET A 1 120 ? -3.576 -4.051 1.752 1.00 97.88 120 MET A O 1
ATOM 906 N N . ALA A 1 121 ? -1.834 -5.295 2.434 1.00 97.44 121 ALA A N 1
ATOM 907 C CA . ALA A 1 121 ? -2.589 -6.468 2.837 1.00 97.44 121 ALA A CA 1
ATOM 908 C C . ALA A 1 121 ? -1.932 -7.107 4.065 1.00 97.44 121 ALA A C 1
ATOM 910 O O . ALA A 1 121 ? -0.758 -6.873 4.362 1.00 97.44 121 ALA A O 1
ATOM 911 N N . ILE A 1 122 ? -2.686 -7.929 4.788 1.00 96.31 122 ILE A N 1
ATOM 912 C CA . ILE A 1 122 ? -2.187 -8.641 5.966 1.00 96.31 122 ILE A CA 1
ATOM 913 C C . ILE A 1 122 ? -2.705 -10.075 5.972 1.00 96.31 122 ILE A C 1
ATOM 915 O O . ILE A 1 122 ? -3.844 -10.332 5.579 1.00 96.31 122 ILE A O 1
ATOM 919 N N . ASP A 1 123 ? -1.880 -10.999 6.454 1.00 94.69 123 ASP A N 1
ATOM 920 C CA . ASP A 1 123 ? -2.315 -12.344 6.831 1.00 94.69 123 ASP A CA 1
ATOM 921 C C . ASP A 1 123 ? -2.177 -12.540 8.350 1.00 94.69 123 ASP A C 1
ATOM 923 O O . ASP A 1 123 ? -1.940 -11.593 9.097 1.00 94.69 123 ASP A O 1
ATOM 927 N N . LEU A 1 124 ? -2.335 -13.775 8.829 1.00 92.56 124 LEU A N 1
ATOM 928 C CA . LEU A 1 124 ? -2.241 -14.100 10.258 1.00 92.56 124 LEU A CA 1
ATOM 929 C C . LEU A 1 124 ? -0.894 -13.737 10.905 1.00 92.56 124 LEU A C 1
ATOM 931 O O . LEU A 1 124 ? -0.827 -13.601 12.124 1.00 92.56 124 LEU A O 1
ATOM 935 N N . ASN A 1 125 ? 0.175 -13.638 10.118 1.00 93.62 125 ASN A N 1
ATOM 936 C CA . ASN A 1 125 ? 1.546 -13.508 10.598 1.00 93.62 125 ASN A CA 1
ATOM 937 C C . ASN A 1 125 ? 2.310 -12.341 9.972 1.00 93.62 125 ASN A C 1
ATOM 939 O O . ASN A 1 125 ? 3.346 -11.967 10.517 1.00 93.62 125 ASN A O 1
ATOM 943 N N . ASN A 1 126 ? 1.865 -11.792 8.844 1.00 96.50 126 ASN A N 1
ATOM 944 C CA . ASN A 1 126 ? 2.645 -10.871 8.030 1.00 96.50 126 ASN A CA 1
ATOM 945 C C . ASN A 1 126 ? 1.858 -9.621 7.640 1.00 96.50 126 ASN A C 1
ATOM 947 O O . ASN A 1 126 ? 0.651 -9.664 7.403 1.00 96.50 126 ASN A O 1
ATOM 951 N N . VAL A 1 127 ? 2.601 -8.527 7.498 1.00 98.00 127 VAL A N 1
ATOM 952 C CA . VAL A 1 127 ? 2.173 -7.294 6.839 1.00 98.00 127 VAL A CA 1
ATOM 953 C C . VAL A 1 127 ? 2.873 -7.217 5.489 1.00 98.00 127 VAL A C 1
ATOM 955 O O . VAL A 1 127 ? 4.077 -7.474 5.409 1.00 98.00 127 VAL A O 1
ATOM 958 N N . TYR A 1 128 ? 2.122 -6.854 4.458 1.00 98.50 128 TYR A N 1
ATOM 959 C CA . TYR A 1 128 ? 2.573 -6.706 3.083 1.00 98.50 128 TYR A CA 1
ATOM 960 C C . TYR A 1 128 ? 2.254 -5.290 2.611 1.00 98.50 128 TYR A C 1
ATOM 962 O O . TYR A 1 128 ? 1.119 -4.843 2.783 1.00 98.50 128 TYR A O 1
ATOM 970 N N . ILE A 1 129 ? 3.232 -4.596 2.034 1.00 98.69 129 ILE A N 1
ATOM 971 C CA . ILE A 1 129 ? 3.051 -3.255 1.471 1.00 98.69 129 ILE A CA 1
ATOM 972 C C . ILE A 1 129 ? 3.713 -3.217 0.098 1.00 98.69 129 ILE A C 1
ATOM 974 O O . ILE A 1 129 ? 4.836 -3.700 -0.068 1.00 98.69 129 ILE A O 1
ATOM 978 N N . VAL A 1 130 ? 2.990 -2.659 -0.866 1.00 98.81 130 VAL A N 1
ATOM 979 C CA . VAL A 1 130 ? 3.483 -2.296 -2.194 1.00 98.81 130 VAL A CA 1
ATOM 980 C C . VAL A 1 130 ? 3.322 -0.790 -2.376 1.00 98.81 130 VAL A C 1
ATOM 982 O O . VAL A 1 130 ? 2.366 -0.222 -1.855 1.00 98.81 130 VAL A O 1
ATOM 985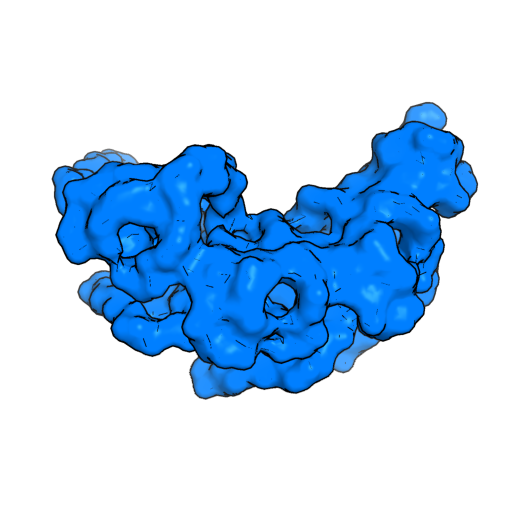 N N . TRP A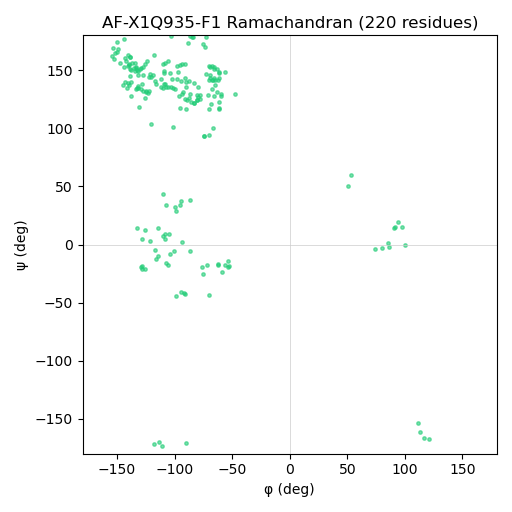 1 131 ? 4.238 -0.150 -3.086 1.00 98.62 131 TRP A N 1
ATOM 986 C CA . TRP A 1 131 ? 4.189 1.272 -3.429 1.00 98.62 131 TRP A CA 1
ATOM 987 C C . TRP A 1 131 ? 4.904 1.498 -4.762 1.00 98.62 131 TRP A C 1
ATOM 989 O O . TRP A 1 131 ? 5.475 0.553 -5.311 1.00 98.62 131 TRP A O 1
ATOM 999 N N . ARG A 1 132 ? 4.850 2.720 -5.296 1.00 97.75 132 ARG A N 1
ATOM 1000 C CA . ARG A 1 132 ? 5.719 3.132 -6.404 1.00 97.75 132 ARG A CA 1
ATOM 1001 C C . ARG A 1 132 ? 6.845 4.035 -5.908 1.00 97.75 132 ARG A C 1
ATOM 1003 O O . ARG A 1 132 ? 6.608 4.820 -4.992 1.00 97.75 132 ARG A O 1
ATOM 1010 N N . ASP A 1 133 ? 8.009 3.962 -6.530 1.00 98.00 133 ASP A N 1
ATOM 1011 C CA . ASP A 1 133 ? 9.230 4.669 -6.120 1.00 98.00 133 ASP A CA 1
ATOM 1012 C C . ASP A 1 133 ? 10.077 5.047 -7.349 1.00 98.00 133 ASP A C 1
ATOM 1014 O O . ASP A 1 133 ? 9.933 4.400 -8.382 1.00 98.00 133 ASP A O 1
ATOM 1018 N N . GLN A 1 134 ? 10.940 6.067 -7.257 1.00 96.62 134 GLN A N 1
ATOM 1019 C CA . GLN A 1 134 ? 11.918 6.429 -8.311 1.00 96.62 134 GLN A CA 1
ATOM 1020 C C . GLN A 1 134 ? 13.375 6.143 -7.932 1.00 96.62 134 GLN A C 1
ATOM 1022 O O . GLN A 1 134 ? 14.316 6.583 -8.599 1.00 96.62 134 GLN A O 1
ATOM 1027 N N . THR A 1 135 ? 13.593 5.479 -6.804 1.00 96.94 135 THR A N 1
ATOM 1028 C CA . THR A 1 135 ? 14.924 5.127 -6.328 1.00 96.94 135 THR A CA 1
ATOM 1029 C C . THR A 1 135 ? 15.526 4.043 -7.209 1.00 96.94 135 THR A C 1
ATOM 1031 O O . THR A 1 135 ? 14.951 2.972 -7.364 1.00 96.94 135 THR A O 1
ATOM 1034 N N . ASP A 1 136 ? 16.749 4.257 -7.694 1.00 96.00 136 ASP A N 1
ATOM 1035 C CA . ASP A 1 136 ? 17.460 3.222 -8.446 1.00 96.00 136 ASP A CA 1
ATOM 1036 C C . ASP A 1 136 ? 17.978 2.109 -7.524 1.00 96.00 136 ASP A C 1
ATOM 1038 O O . ASP A 1 136 ? 19.083 2.173 -6.974 1.00 96.00 136 ASP A O 1
ATOM 1042 N N . LEU A 1 137 ? 17.174 1.054 -7.377 1.00 95.31 137 LEU A N 1
ATOM 1043 C CA . LEU A 1 137 ? 17.558 -0.204 -6.731 1.00 95.31 137 LEU A CA 1
ATOM 1044 C C . LEU A 1 137 ? 17.946 -1.287 -7.754 1.00 95.31 137 LEU A C 1
ATOM 1046 O O . LEU A 1 137 ? 17.822 -2.485 -7.486 1.00 95.31 137 LEU A O 1
ATOM 1050 N N . GLY A 1 138 ? 18.456 -0.870 -8.918 1.00 93.75 138 GLY A N 1
ATOM 1051 C CA . GLY A 1 138 ? 18.794 -1.733 -10.049 1.00 93.75 138 GLY A CA 1
ATOM 1052 C C . GLY A 1 138 ? 17.707 -1.800 -11.123 1.00 93.75 138 GLY A C 1
ATOM 1053 O O . GLY A 1 138 ? 17.759 -2.707 -11.955 1.00 93.75 138 GLY A O 1
ATOM 1054 N N . CYS A 1 139 ? 16.748 -0.875 -11.088 1.00 94.12 139 CYS A N 1
ATOM 1055 C CA . CYS A 1 139 ? 15.623 -0.768 -12.017 1.00 94.12 139 CYS A CA 1
ATOM 1056 C C . CYS A 1 139 ? 15.634 0.519 -12.855 1.00 94.12 139 CYS A C 1
ATOM 1058 O O . CYS A 1 139 ? 15.001 0.540 -13.898 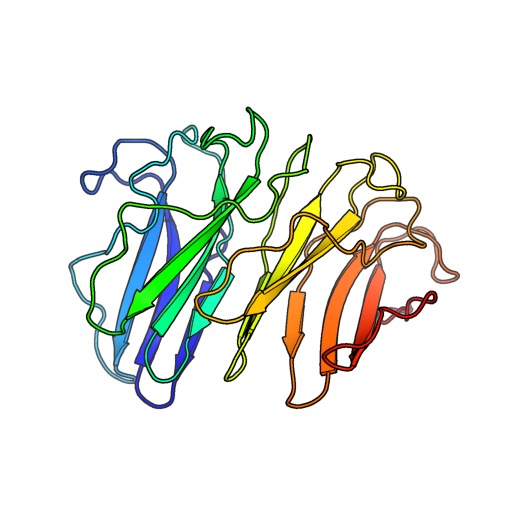1.00 94.12 139 CYS A O 1
ATOM 1060 N N . GLY A 1 140 ? 16.459 1.516 -12.513 1.00 94.06 140 GLY A N 1
ATOM 1061 C CA . GLY A 1 140 ? 16.468 2.804 -13.208 1.00 94.06 140 GLY A CA 1
ATOM 1062 C C . GLY A 1 140 ? 15.991 3.946 -12.315 1.00 94.06 140 GLY A C 1
ATOM 1063 O O . GLY A 1 140 ? 16.060 3.856 -11.098 1.00 94.06 140 GLY A O 1
ATOM 1064 N N . ILE A 1 141 ? 15.601 5.065 -12.928 1.00 93.88 141 ILE A N 1
ATOM 1065 C CA . ILE A 1 141 ? 15.166 6.296 -12.223 1.00 93.88 141 ILE A CA 1
ATOM 1066 C C . ILE A 1 141 ? 13.734 6.713 -12.597 1.00 93.88 141 ILE A C 1
ATOM 1068 O O . ILE A 1 141 ? 13.255 7.794 -12.236 1.00 93.88 141 ILE A O 1
ATOM 1072 N N . ASP A 1 142 ? 13.089 5.900 -13.419 1.00 95.75 142 ASP A N 1
ATOM 1073 C CA . ASP A 1 142 ? 11.666 5.919 -13.692 1.00 95.75 142 ASP A CA 1
ATOM 1074 C C . ASP A 1 142 ? 10.880 5.381 -12.491 1.00 95.75 142 ASP A C 1
ATOM 1076 O O . ASP A 1 142 ? 11.433 5.107 -11.430 1.00 95.75 142 ASP A O 1
ATOM 1080 N N . TRP A 1 143 ? 9.555 5.369 -12.612 1.00 98.00 143 TRP A N 1
ATOM 1081 C CA . TRP A 1 143 ? 8.700 4.879 -11.539 1.00 98.00 143 TRP A CA 1
ATOM 1082 C C . TRP A 1 143 ? 8.656 3.358 -11.565 1.00 98.00 143 TRP A C 1
ATOM 1084 O O . TRP A 1 143 ? 8.264 2.782 -12.571 1.00 98.00 143 TRP A O 1
ATOM 1094 N N . ASP A 1 144 ? 8.946 2.724 -10.439 1.00 98.44 144 ASP A N 1
ATOM 1095 C CA . ASP A 1 144 ? 8.945 1.274 -10.289 1.00 98.44 144 ASP A CA 1
ATOM 1096 C C . ASP A 1 144 ? 8.051 0.822 -9.141 1.00 98.44 144 ASP A C 1
ATOM 1098 O O . ASP A 1 144 ? 7.817 1.553 -8.179 1.00 98.44 144 ASP A O 1
ATOM 1102 N N . ILE A 1 145 ? 7.563 -0.417 -9.211 1.00 98.62 145 ILE A N 1
ATOM 1103 C CA . ILE A 1 145 ? 6.737 -1.020 -8.167 1.00 98.62 145 ILE A CA 1
ATOM 1104 C C . ILE A 1 145 ? 7.612 -1.740 -7.154 1.00 98.62 145 ILE A C 1
ATOM 1106 O O . ILE A 1 145 ? 8.278 -2.731 -7.456 1.00 98.62 145 ILE A O 1
ATOM 1110 N N . PHE A 1 146 ? 7.577 -1.259 -5.920 1.00 98.69 146 PHE A N 1
ATOM 1111 C CA . PHE A 1 146 ? 8.401 -1.725 -4.817 1.00 98.69 146 PHE A CA 1
ATOM 1112 C C . PHE A 1 146 ? 7.554 -2.490 -3.808 1.00 98.69 146 PHE A C 1
ATOM 1114 O O . PHE A 1 146 ? 6.375 -2.203 -3.608 1.00 98.69 146 PHE A O 1
ATOM 1121 N N . PHE A 1 147 ? 8.145 -3.495 -3.165 1.00 98.62 147 PHE A N 1
ATOM 1122 C CA . PHE A 1 147 ? 7.444 -4.363 -2.228 1.00 98.62 147 PHE A CA 1
ATOM 1123 C C . PHE A 1 147 ? 8.287 -4.691 -0.997 1.00 98.62 147 PHE A C 1
ATOM 1125 O O . PHE A 1 147 ? 9.452 -5.093 -1.089 1.00 98.62 147 PHE A O 1
ATOM 1132 N N . LYS A 1 148 ? 7.634 -4.656 0.169 1.00 98.38 148 LYS A N 1
ATOM 1133 C CA . LYS A 1 148 ? 8.153 -5.214 1.417 1.00 98.38 148 LYS A CA 1
ATOM 1134 C C . LYS A 1 148 ? 7.118 -6.047 2.147 1.00 98.38 148 LYS A C 1
ATOM 1136 O O . LYS A 1 148 ? 5.908 -5.818 2.117 1.00 98.38 148 LYS A O 1
ATOM 1141 N N . LYS A 1 149 ? 7.652 -6.995 2.910 1.00 97.31 149 LYS A N 1
ATOM 1142 C CA . LYS A 1 149 ? 6.914 -7.799 3.874 1.00 97.31 149 LYS A CA 1
ATOM 1143 C C . LYS A 1 149 ? 7.656 -7.819 5.201 1.00 97.31 149 LYS A C 1
ATOM 1145 O O . LYS A 1 149 ? 8.882 -7.910 5.230 1.00 97.31 149 LYS A O 1
ATOM 1150 N N . LYS A 1 150 ? 6.905 -7.856 6.297 1.00 97.25 150 LYS A N 1
ATOM 1151 C CA . LYS A 1 150 ? 7.443 -8.168 7.624 1.00 97.25 150 LYS A CA 1
ATOM 1152 C C . LYS A 1 150 ? 6.518 -9.077 8.416 1.00 97.25 150 LYS A C 1
ATOM 1154 O O . LYS A 1 150 ? 5.323 -9.139 8.143 1.00 97.25 150 LYS A O 1
ATOM 1159 N N . LEU A 1 151 ? 7.061 -9.726 9.445 1.00 96.38 151 LEU A N 1
ATOM 1160 C CA . LEU A 1 151 ? 6.249 -10.390 10.465 1.00 96.38 151 LEU A CA 1
ATOM 1161 C C . LEU A 1 151 ? 5.506 -9.350 11.318 1.00 96.38 151 LEU A C 1
ATOM 1163 O O . LEU A 1 151 ? 6.041 -8.281 11.624 1.00 96.38 151 LEU A O 1
ATOM 1167 N N . ILE A 1 152 ? 4.294 -9.672 11.767 1.00 94.44 152 ILE A N 1
ATOM 1168 C CA . ILE A 1 152 ? 3.533 -8.837 12.700 1.00 94.44 152 ILE A CA 1
ATOM 1169 C C . ILE A 1 152 ? 4.322 -8.716 14.009 1.00 94.44 152 ILE A C 1
ATOM 1171 O O . ILE A 1 152 ? 4.554 -9.691 14.715 1.00 94.44 152 ILE A O 1
ATOM 1175 N N . GLY A 1 153 ? 4.721 -7.485 14.343 1.00 90.75 153 GLY A N 1
ATOM 1176 C CA . GLY A 1 153 ? 5.559 -7.201 15.517 1.00 90.75 153 GLY A CA 1
ATOM 1177 C C . GLY A 1 153 ? 7.065 -7.333 15.271 1.00 90.75 153 GLY A C 1
ATOM 1178 O O . GLY A 1 153 ? 7.837 -7.040 16.177 1.00 90.75 153 GLY A O 1
ATOM 1179 N N . GLY A 1 154 ? 7.478 -7.727 14.065 1.00 95.69 154 GLY A N 1
ATOM 1180 C CA . GLY A 1 154 ? 8.852 -7.589 13.598 1.00 95.69 154 GLY A CA 1
ATOM 1181 C C . GLY A 1 154 ? 9.137 -6.200 13.018 1.00 95.69 154 GLY A C 1
ATOM 1182 O O . GLY A 1 154 ? 8.245 -5.349 12.915 1.00 95.69 154 GLY A O 1
ATOM 1183 N N . SER A 1 155 ? 10.390 -6.009 12.610 1.00 96.56 155 SER A N 1
ATOM 1184 C CA . SER A 1 155 ? 10.873 -4.829 11.886 1.00 96.56 155 SER A CA 1
ATOM 1185 C C . SER A 1 155 ? 10.780 -5.035 10.374 1.00 96.56 155 SER A C 1
ATOM 1187 O O . SER A 1 155 ? 10.811 -6.174 9.899 1.00 96.56 155 SER A O 1
ATOM 1189 N N . TRP A 1 156 ? 10.683 -3.940 9.621 1.00 97.94 156 TRP A N 1
ATOM 1190 C CA . TRP A 1 156 ? 10.842 -3.980 8.169 1.00 97.94 156 TRP A CA 1
ATOM 1191 C C . TRP A 1 156 ? 12.255 -4.449 7.790 1.00 97.94 156 TRP A C 1
ATOM 1193 O O . TRP A 1 156 ? 13.217 -4.103 8.481 1.00 97.94 156 TRP A O 1
ATOM 1203 N N . PRO A 1 157 ? 12.402 -5.265 6.733 1.00 96.88 157 PRO A N 1
ATOM 1204 C CA . PRO A 1 157 ? 13.716 -5.606 6.210 1.00 96.88 157 PRO A CA 1
ATOM 1205 C C . PRO A 1 157 ? 14.395 -4.361 5.625 1.00 96.88 157 PRO A C 1
ATOM 1207 O O . PRO A 1 157 ? 13.729 -3.463 5.114 1.00 96.88 157 PRO A O 1
ATOM 1210 N N . ALA A 1 158 ? 15.728 -4.342 5.666 1.00 94.69 158 ALA A N 1
ATOM 1211 C CA . ALA A 1 158 ? 16.529 -3.258 5.092 1.00 94.69 158 ALA A CA 1
ATOM 1212 C C . ALA A 1 158 ? 16.547 -3.258 3.552 1.00 94.69 158 ALA A C 1
ATOM 1214 O O . ALA A 1 158 ? 16.939 -2.268 2.955 1.00 94.69 158 ALA A O 1
ATOM 1215 N N . SER A 1 159 ? 16.180 -4.376 2.921 1.00 95.12 159 SER A N 1
ATOM 1216 C CA . SER A 1 159 ? 16.115 -4.513 1.466 1.00 95.12 159 SER A CA 1
ATOM 1217 C C . SER A 1 159 ? 14.673 -4.459 0.970 1.00 95.12 159 SER A C 1
ATOM 1219 O O . SER A 1 159 ? 13.821 -5.183 1.502 1.00 95.12 159 SER A O 1
ATOM 1221 N N . THR A 1 160 ? 14.440 -3.703 -0.096 1.00 97.44 160 THR A N 1
ATOM 1222 C CA . THR A 1 160 ? 13.206 -3.715 -0.887 1.00 97.44 160 THR A CA 1
ATOM 1223 C C . THR A 1 160 ? 13.303 -4.714 -2.030 1.00 97.44 160 THR A C 1
ATOM 1225 O O . THR A 1 160 ? 14.364 -4.908 -2.621 1.00 97.44 160 THR A O 1
ATOM 1228 N N . GLU A 1 161 ? 12.187 -5.375 -2.334 1.00 97.75 161 GLU A N 1
ATOM 1229 C CA . GLU A 1 161 ? 12.044 -6.146 -3.565 1.00 97.75 161 GLU A CA 1
ATOM 1230 C C . GLU A 1 161 ? 11.452 -5.251 -4.660 1.00 97.75 161 GLU A C 1
ATOM 1232 O O . GLU A 1 161 ? 10.360 -4.714 -4.476 1.00 97.75 161 GLU A O 1
ATOM 1237 N N . VAL A 1 162 ? 12.124 -5.148 -5.809 1.00 97.62 162 VAL A N 1
ATOM 1238 C CA . VAL A 1 162 ? 11.544 -4.540 -7.017 1.00 97.62 162 VAL A CA 1
ATOM 1239 C C . VAL A 1 162 ? 10.651 -5.572 -7.710 1.00 97.62 162 VAL A C 1
ATOM 1241 O O . VAL A 1 162 ? 11.058 -6.716 -7.928 1.00 97.62 162 VAL A O 1
ATOM 1244 N N . VAL A 1 163 ? 9.411 -5.195 -8.010 1.00 98.19 163 VAL A N 1
ATOM 1245 C CA . VAL A 1 163 ? 8.395 -6.051 -8.641 1.00 98.19 163 VAL A CA 1
ATOM 1246 C C . VAL A 1 163 ? 8.432 -5.897 -10.165 1.00 98.19 163 VAL A C 1
ATOM 1248 O O . VAL A 1 163 ? 8.365 -6.908 -10.865 1.00 98.19 163 VAL A O 1
ATOM 1251 N N . SER A 1 164 ? 8.591 -4.670 -10.663 1.00 97.31 164 SER A N 1
ATOM 1252 C CA . SER A 1 164 ? 8.596 -4.250 -12.078 1.00 97.31 164 SER A CA 1
ATOM 1253 C C . SER A 1 164 ? 9.976 -4.345 -12.749 1.00 97.31 164 SER A C 1
ATOM 1255 O O . SER A 1 164 ? 10.356 -3.501 -13.540 1.00 97.31 164 SER A O 1
ATOM 1257 N N . THR A 1 165 ? 10.766 -5.376 -12.444 1.00 94.12 165 THR A N 1
ATOM 1258 C CA . THR A 1 165 ? 12.180 -5.500 -12.879 1.00 94.12 165 THR A CA 1
ATOM 1259 C C . THR A 1 165 ? 12.457 -5.429 -14.390 1.00 94.12 165 THR A C 1
ATOM 1261 O O . THR A 1 165 ? 13.607 -5.308 -14.802 1.00 94.12 165 THR A O 1
ATOM 1264 N N . GLU A 1 166 ? 11.435 -5.626 -15.208 1.00 92.81 166 GLU A N 1
ATOM 1265 C CA . GLU A 1 166 ? 11.460 -5.646 -16.667 1.00 92.81 166 GLU A CA 1
ATOM 1266 C C . GLU A 1 166 ? 10.889 -4.373 -17.292 1.00 92.81 166 GLU A C 1
ATOM 1268 O O . GLU A 1 166 ? 10.974 -4.226 -18.512 1.00 92.81 166 GLU A O 1
ATOM 1273 N N . SER A 1 167 ? 10.299 -3.501 -16.477 1.00 93.81 167 SER A N 1
ATOM 1274 C CA . SER A 1 167 ? 9.781 -2.216 -16.915 1.00 93.81 167 SER A CA 1
ATOM 1275 C C . SER A 1 167 ? 10.950 -1.301 -17.277 1.00 93.81 167 SER A C 1
ATOM 1277 O O . SER A 1 167 ? 12.041 -1.392 -16.712 1.00 93.81 167 SER A O 1
ATOM 1279 N N . THR A 1 168 ? 10.753 -0.489 -18.309 1.00 94.06 168 THR A N 1
ATOM 1280 C CA . THR A 1 168 ? 11.747 0.489 -18.785 1.00 94.06 168 THR A CA 1
ATOM 1281 C C . THR A 1 168 ? 11.155 1.891 -18.927 1.00 94.06 168 THR A C 1
ATOM 1283 O O . THR A 1 168 ? 11.798 2.779 -19.492 1.00 94.06 168 THR A O 1
ATOM 1286 N N . ASP A 1 169 ? 9.901 2.038 -18.514 1.00 95.81 169 ASP A N 1
ATOM 1287 C CA . ASP A 1 169 ? 9.161 3.281 -18.386 1.00 95.81 169 ASP A CA 1
ATOM 1288 C C . ASP A 1 169 ? 8.247 3.171 -17.150 1.00 95.81 169 ASP A C 1
ATOM 1290 O O . ASP A 1 169 ? 8.180 2.138 -16.478 1.00 95.81 169 ASP A O 1
ATOM 1294 N N . GLY A 1 170 ? 7.537 4.249 -16.835 1.00 96.88 170 GLY A N 1
ATOM 1295 C CA . GLY A 1 170 ? 6.857 4.407 -15.560 1.00 96.88 170 GLY A CA 1
ATOM 1296 C C . GLY A 1 170 ? 5.804 3.341 -15.237 1.00 96.88 170 GLY A C 1
ATOM 1297 O O . GLY A 1 170 ? 4.837 3.140 -15.970 1.00 96.88 170 GLY A O 1
ATOM 1298 N N . SER A 1 171 ? 5.951 2.761 -14.047 1.00 98.12 171 SER A N 1
ATOM 1299 C CA . SER A 1 171 ? 4.982 1.922 -13.348 1.00 98.12 171 SER A CA 1
ATOM 1300 C C . SER A 1 171 ? 4.213 2.706 -12.275 1.00 98.12 171 SER A C 1
ATOM 1302 O O . SER A 1 171 ? 4.782 3.422 -11.448 1.00 98.12 171 SER A O 1
ATOM 1304 N N . TYR A 1 172 ? 2.893 2.549 -12.218 1.00 97.06 172 TYR A N 1
ATOM 1305 C CA . TYR A 1 172 ? 2.006 3.394 -11.424 1.00 97.06 172 TYR A CA 1
ATOM 1306 C C . TYR A 1 172 ? 0.896 2.624 -10.707 1.00 97.06 172 TYR A C 1
ATOM 1308 O O . TYR A 1 172 ? 0.522 1.513 -11.068 1.00 97.06 172 TYR A O 1
ATOM 1316 N N . SER A 1 173 ? 0.323 3.280 -9.692 1.00 95.88 173 SER A N 1
ATOM 1317 C CA . SER A 1 173 ? -0.935 2.884 -9.045 1.00 95.88 173 SER A CA 1
ATOM 1318 C C . SER A 1 173 ? -1.007 1.405 -8.612 1.00 95.88 173 SER A C 1
ATOM 1320 O O . SER A 1 173 ? -1.985 0.727 -8.939 1.00 95.88 173 SER A O 1
ATOM 1322 N N . PRO A 1 174 ? -0.005 0.868 -7.885 1.00 97.88 174 PRO A N 1
ATOM 1323 C CA . PRO A 1 174 ? 0.005 -0.547 -7.552 1.00 97.88 174 PRO A CA 1
ATOM 1324 C C . PRO A 1 174 ? -1.133 -0.919 -6.599 1.00 97.88 174 PRO A C 1
ATOM 1326 O O . PRO A 1 174 ? -1.440 -0.215 -5.634 1.00 97.88 174 PRO A O 1
ATOM 1329 N N . VAL A 1 175 ? -1.723 -2.089 -6.825 1.00 97.75 175 VAL A N 1
ATOM 1330 C CA . VAL A 1 175 ? -2.743 -2.684 -5.960 1.00 97.75 175 VAL A CA 1
ATOM 1331 C C . VAL A 1 175 ? -2.304 -4.079 -5.544 1.00 97.75 175 VAL A C 1
ATOM 1333 O O . VAL A 1 175 ? -1.912 -4.906 -6.367 1.00 97.75 175 VAL A O 1
ATOM 1336 N N . LEU A 1 176 ? -2.399 -4.346 -4.243 1.00 98.19 176 LEU A N 1
ATOM 1337 C CA . LEU A 1 176 ? -1.978 -5.592 -3.620 1.00 98.19 176 LEU A CA 1
ATOM 1338 C C . LEU A 1 176 ? -3.174 -6.408 -3.130 1.00 98.19 176 LEU A C 1
ATOM 1340 O O . LEU A 1 176 ? -4.053 -5.909 -2.430 1.00 98.19 176 LEU A O 1
ATOM 1344 N N . ALA A 1 177 ? -3.144 -7.705 -3.416 1.00 97.81 177 ALA A N 1
ATOM 1345 C CA . ALA A 1 177 ? -4.014 -8.696 -2.802 1.00 97.81 177 ALA A CA 1
ATOM 1346 C C . ALA A 1 177 ? -3.206 -9.931 -2.394 1.00 97.81 177 ALA A C 1
ATOM 1348 O O . ALA A 1 177 ? -2.151 -10.226 -2.955 1.00 97.81 177 ALA A O 1
ATOM 1349 N N . ILE A 1 178 ? -3.707 -10.683 -1.416 1.00 97.50 178 ILE A N 1
ATOM 1350 C CA . ILE A 1 178 ? -3.092 -11.942 -0.987 1.00 97.50 178 ILE A CA 1
ATOM 1351 C C . ILE A 1 178 ? -4.158 -13.022 -0.801 1.00 97.50 178 ILE A C 1
ATOM 1353 O O . ILE A 1 178 ? -5.304 -12.731 -0.458 1.00 97.50 178 ILE A O 1
ATOM 1357 N N . ASP A 1 179 ? -3.760 -14.275 -0.992 1.00 96.25 179 ASP A N 1
ATOM 1358 C CA . ASP A 1 179 ? -4.494 -15.443 -0.505 1.00 96.25 179 ASP A CA 1
ATOM 1359 C C . ASP A 1 179 ? -3.636 -16.229 0.500 1.00 96.25 179 ASP A C 1
ATOM 1361 O O . ASP A 1 179 ? -2.575 -15.777 0.924 1.00 96.25 179 ASP A O 1
ATOM 1365 N N . SER A 1 180 ? -4.084 -17.417 0.910 1.00 94.38 180 SER A N 1
ATOM 1366 C CA . SER A 1 180 ? -3.363 -18.238 1.892 1.00 94.38 180 SER A CA 1
ATOM 1367 C C . SER A 1 180 ? -1.967 -18.694 1.452 1.00 94.38 180 SER A C 1
ATOM 1369 O O . SER A 1 180 ? -1.200 -19.174 2.281 1.00 94.38 180 SER A O 1
ATOM 1371 N N . ASN A 1 181 ? -1.658 -18.623 0.158 1.00 95.44 181 ASN A N 1
ATOM 1372 C CA . ASN A 1 181 ? -0.457 -19.186 -0.449 1.00 95.44 181 ASN A CA 1
ATOM 1373 C C . ASN A 1 181 ? 0.312 -18.186 -1.316 1.00 95.44 181 ASN A C 1
ATOM 1375 O O . ASN A 1 181 ? 1.480 -18.438 -1.605 1.00 95.44 181 ASN A O 1
ATOM 1379 N N . ASN A 1 182 ? -0.313 -17.101 -1.771 1.00 97.81 182 ASN A N 1
ATOM 1380 C CA . ASN A 1 182 ? 0.227 -16.239 -2.812 1.00 97.81 182 ASN A CA 1
ATOM 1381 C C . ASN A 1 182 ? -0.010 -14.757 -2.539 1.00 97.81 182 ASN A C 1
ATOM 1383 O O . ASN A 1 182 ? -0.975 -14.358 -1.890 1.00 97.81 182 ASN A O 1
ATOM 1387 N N . ILE A 1 183 ? 0.872 -13.963 -3.127 1.00 98.44 183 ILE A N 1
ATOM 1388 C CA . ILE A 1 183 ? 0.830 -12.510 -3.188 1.00 98.44 183 ILE A CA 1
ATOM 1389 C C . ILE A 1 183 ? 0.576 -12.135 -4.646 1.00 98.44 183 ILE A C 1
ATOM 1391 O O . ILE A 1 183 ? 1.193 -12.716 -5.542 1.00 98.44 183 ILE A O 1
ATOM 1395 N N . TYR A 1 184 ? -0.322 -11.183 -4.860 1.00 98.50 184 TYR A N 1
ATOM 1396 C CA . TYR A 1 184 ? -0.784 -10.710 -6.157 1.00 98.50 184 TYR A CA 1
ATOM 1397 C C . TYR A 1 184 ? -0.608 -9.200 -6.219 1.00 98.50 184 TYR A C 1
ATOM 1399 O O . TYR A 1 184 ? -1.098 -8.496 -5.336 1.00 98.50 184 TYR A O 1
ATOM 1407 N N . ILE A 1 185 ? 0.077 -8.711 -7.244 1.00 98.69 185 ILE A N 1
ATOM 1408 C CA . ILE A 1 185 ? 0.258 -7.281 -7.480 1.00 98.69 185 ILE A CA 1
ATOM 1409 C C . ILE A 1 185 ? -0.160 -6.987 -8.910 1.00 98.69 185 ILE A C 1
ATOM 1411 O O . ILE A 1 185 ? 0.231 -7.700 -9.833 1.00 98.69 185 ILE A O 1
ATOM 1415 N N . VAL A 1 186 ? -0.973 -5.951 -9.059 1.00 98.44 186 VAL A N 1
ATOM 1416 C CA . VAL A 1 186 ? -1.360 -5.372 -10.343 1.00 98.44 186 VAL A CA 1
ATOM 1417 C C . VAL A 1 186 ? -0.968 -3.899 -10.343 1.00 98.44 186 VAL A C 1
ATOM 1419 O O . VAL A 1 186 ? -1.031 -3.260 -9.292 1.00 98.44 186 VAL A O 1
ATOM 1422 N N . TRP A 1 187 ? -0.534 -3.375 -11.480 1.00 98.31 187 TRP A N 1
ATOM 1423 C CA . TRP A 1 187 ? -0.137 -1.977 -11.640 1.00 98.31 187 TRP A CA 1
ATOM 1424 C C . TRP A 1 187 ? -0.409 -1.501 -13.066 1.00 98.31 187 TRP A C 1
ATOM 1426 O O . TRP A 1 187 ? -0.732 -2.306 -13.937 1.00 98.31 187 TRP A O 1
ATOM 1436 N N . GLU A 1 188 ? -0.325 -0.196 -13.279 1.00 97.62 188 GLU A N 1
ATOM 1437 C CA . GLU A 1 188 ? -0.329 0.415 -14.608 1.00 97.62 188 GLU A CA 1
ATOM 1438 C C . GLU A 1 188 ? 1.116 0.622 -15.075 1.00 97.62 188 GLU A C 1
ATOM 1440 O O . GLU A 1 188 ? 1.937 1.023 -14.259 1.00 97.62 188 GLU A O 1
ATOM 1445 N N . ASP A 1 189 ? 1.438 0.404 -16.344 1.00 96.94 189 ASP A N 1
ATOM 1446 C CA . ASP A 1 189 ? 2.809 0.500 -16.862 1.00 96.94 189 ASP A CA 1
ATOM 1447 C C . ASP A 1 189 ? 2.827 1.094 -18.277 1.00 96.94 189 ASP A C 1
ATOM 1449 O O . ASP A 1 189 ? 1.956 0.771 -19.085 1.00 96.94 189 ASP A O 1
ATOM 1453 N N . ASP A 1 190 ? 3.799 1.963 -18.567 1.00 96.12 190 ASP A N 1
ATOM 1454 C CA . ASP A 1 190 ? 4.008 2.573 -19.892 1.00 96.12 190 ASP A CA 1
ATOM 1455 C C . ASP A 1 190 ? 5.023 1.778 -20.762 1.00 96.12 190 ASP A C 1
ATOM 1457 O O . ASP A 1 190 ? 5.343 2.174 -21.886 1.00 96.12 190 ASP A O 1
ATOM 1461 N N . THR A 1 191 ? 5.549 0.649 -20.267 1.00 94.62 191 THR A N 1
ATOM 1462 C CA . THR A 1 191 ? 6.530 -0.194 -20.971 1.00 94.62 191 THR A CA 1
ATOM 1463 C C . THR A 1 191 ? 5.890 -1.074 -22.048 1.00 94.62 191 THR A C 1
ATOM 1465 O O . THR A 1 191 ? 5.028 -1.899 -21.758 1.00 94.62 191 THR A O 1
ATOM 1468 N N . ASP A 1 192 ? 6.422 -1.041 -23.276 1.00 93.62 192 ASP A N 1
ATOM 1469 C CA . ASP A 1 192 ? 6.036 -1.993 -24.330 1.00 93.62 192 ASP A CA 1
ATOM 1470 C C . ASP A 1 192 ? 6.646 -3.389 -24.094 1.00 93.62 192 ASP A C 1
ATOM 1472 O O . ASP A 1 192 ? 7.757 -3.698 -24.541 1.00 93.62 192 ASP A O 1
ATOM 1476 N N . LEU A 1 193 ? 5.899 -4.269 -23.422 1.00 90.62 193 LEU A N 1
ATOM 1477 C CA . LEU A 1 193 ? 6.225 -5.698 -23.292 1.00 90.62 193 LEU A CA 1
ATOM 1478 C C . LEU A 1 193 ? 5.508 -6.565 -24.341 1.00 90.62 193 LEU A C 1
ATOM 1480 O O . LEU A 1 193 ? 5.163 -7.724 -24.092 1.00 90.62 193 LEU A O 1
ATOM 1484 N N . GLY A 1 194 ? 5.309 -6.017 -25.542 1.00 89.44 194 GLY A N 1
ATOM 1485 C CA . GLY A 1 194 ? 4.564 -6.642 -26.634 1.00 89.44 194 GLY A CA 1
ATOM 1486 C C . GLY A 1 194 ? 3.079 -6.278 -26.646 1.00 89.44 194 GLY A C 1
ATOM 1487 O O . GLY A 1 194 ? 2.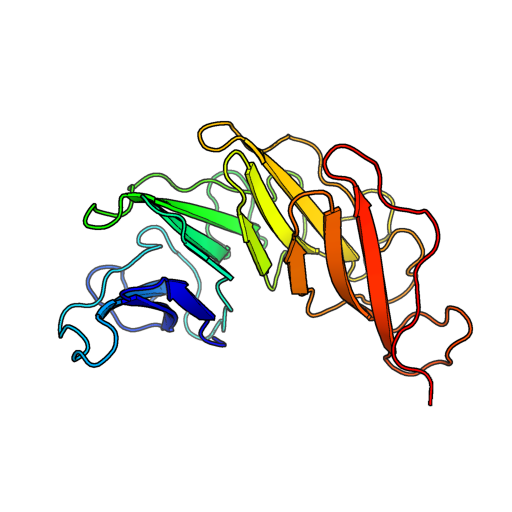304 -6.963 -27.317 1.00 89.44 194 GLY A O 1
ATOM 1488 N N . CYS A 1 195 ? 2.699 -5.238 -25.906 1.00 87.94 195 CYS A N 1
ATOM 1489 C CA . CYS A 1 195 ? 1.336 -4.731 -25.775 1.00 87.94 195 CYS A CA 1
ATOM 1490 C C . CYS A 1 195 ? 1.101 -3.419 -26.537 1.00 87.94 195 CYS A C 1
ATOM 1492 O O . CYS A 1 195 ? -0.035 -3.152 -26.913 1.00 87.94 195 CYS A O 1
ATOM 1494 N N . GLY A 1 196 ? 2.159 -2.693 -26.911 1.00 87.75 196 GLY A N 1
ATOM 1495 C CA . GLY A 1 196 ? 2.045 -1.390 -27.561 1.00 87.75 196 GLY A CA 1
ATOM 1496 C C . GLY A 1 196 ? 2.740 -0.294 -26.762 1.00 87.75 196 GLY A C 1
ATOM 1497 O O . GLY A 1 196 ? 3.542 -0.568 -25.881 1.00 87.75 196 GLY A O 1
ATOM 1498 N N . THR A 1 197 ? 2.483 0.964 -27.123 1.00 87.06 197 THR A N 1
ATOM 1499 C CA . THR A 1 197 ? 3.136 2.140 -26.507 1.00 87.06 197 THR A CA 1
ATOM 1500 C C . THR A 1 197 ? 2.197 2.948 -25.613 1.00 87.06 197 THR A C 1
ATOM 1502 O O . THR A 1 197 ? 2.522 4.073 -25.235 1.00 87.06 197 THR A O 1
ATOM 1505 N N . ASP A 1 198 ? 0.974 2.475 -25.422 1.00 90.94 198 ASP A N 1
ATOM 1506 C CA . ASP A 1 198 ? 0.018 3.021 -24.474 1.00 90.94 198 ASP A CA 1
ATOM 1507 C C . ASP A 1 198 ? 0.178 2.375 -23.095 1.00 90.94 198 ASP A C 1
ATOM 1509 O O . ASP A 1 198 ? 0.996 1.483 -22.895 1.00 90.94 198 ASP A O 1
ATOM 1513 N N . ARG A 1 199 ? -0.564 2.908 -22.123 1.00 94.31 199 ARG A N 1
ATOM 1514 C CA . ARG A 1 199 ? -0.503 2.450 -20.740 1.00 94.31 199 ARG A CA 1
ATOM 1515 C C . ARG A 1 199 ? -1.337 1.199 -20.561 1.00 94.31 199 ARG A C 1
ATOM 1517 O O . ARG A 1 199 ? -2.555 1.249 -20.747 1.00 94.31 199 ARG A O 1
ATOM 1524 N N . ASP A 1 200 ? -0.710 0.153 -20.057 1.00 96.50 200 ASP A N 1
ATOM 1525 C CA . ASP A 1 200 ? -1.331 -1.145 -19.862 1.00 96.50 200 ASP A CA 1
ATOM 1526 C C . ASP A 1 200 ? -1.369 -1.572 -18.393 1.00 96.50 200 ASP A C 1
ATOM 1528 O O . ASP A 1 200 ? -0.692 -1.029 -17.525 1.00 96.50 200 ASP A O 1
ATOM 1532 N N . ILE A 1 201 ? -2.207 -2.562 -18.098 1.00 97.38 201 ILE A N 1
ATOM 1533 C CA . ILE A 1 201 ? -2.363 -3.162 -16.780 1.00 97.38 201 ILE A CA 1
ATOM 1534 C C . ILE A 1 201 ? -1.499 -4.406 -16.704 1.00 97.38 201 ILE A C 1
ATOM 1536 O O . ILE A 1 201 ? -1.709 -5.369 -17.438 1.00 97.38 201 ILE A O 1
ATOM 1540 N N . PHE A 1 202 ? -0.536 -4.392 -15.799 1.00 97.56 202 PHE A N 1
ATOM 1541 C CA . PHE A 1 202 ? 0.473 -5.424 -15.628 1.00 97.56 202 PHE A CA 1
ATOM 1542 C C . PHE A 1 202 ? 0.216 -6.191 -14.333 1.00 97.56 202 PHE A C 1
ATOM 1544 O O . PHE A 1 202 ? -0.333 -5.653 -13.371 1.00 97.56 202 PHE A O 1
ATOM 1551 N N . PHE A 1 203 ? 0.582 -7.469 -14.294 1.00 97.94 203 PHE A N 1
ATOM 1552 C CA . PHE A 1 203 ? 0.310 -8.349 -13.163 1.00 97.94 203 PHE A CA 1
ATOM 1553 C C . PHE A 1 203 ? 1.474 -9.290 -12.863 1.00 97.94 203 PHE A C 1
ATOM 1555 O O . PHE A 1 203 ? 2.059 -9.914 -13.751 1.00 97.94 203 PHE A O 1
ATOM 1562 N N . LYS A 1 204 ? 1.738 -9.469 -11.564 1.00 98.31 204 LYS A N 1
ATOM 1563 C CA . LYS A 1 204 ? 2.606 -10.521 -11.039 1.00 98.31 204 LYS A CA 1
ATOM 1564 C C . LYS A 1 204 ? 1.999 -11.222 -9.844 1.00 98.31 204 LYS A C 1
ATOM 1566 O O . LYS A 1 204 ? 1.322 -10.652 -8.986 1.00 98.31 204 LYS A O 1
ATOM 1571 N N . LYS A 1 205 ? 2.372 -12.492 -9.741 1.00 97.75 205 LYS A N 1
ATOM 1572 C CA . LYS A 1 205 ? 2.068 -13.363 -8.617 1.00 97.75 205 LYS A CA 1
ATOM 1573 C C . LYS A 1 205 ? 3.341 -14.022 -8.111 1.00 97.75 205 LYS A C 1
ATOM 1575 O O . LYS A 1 205 ? 4.114 -14.551 -8.906 1.00 97.75 205 LYS A O 1
ATOM 1580 N N . LYS A 1 206 ? 3.504 -14.111 -6.791 1.00 97.31 206 LYS A N 1
ATOM 1581 C CA . LYS A 1 206 ? 4.498 -15.005 -6.175 1.00 97.31 206 LYS A CA 1
ATOM 1582 C C . LYS A 1 206 ? 3.915 -15.830 -5.027 1.00 97.31 206 LYS A C 1
ATOM 1584 O O . LYS A 1 206 ? 3.024 -15.345 -4.329 1.00 97.31 206 LYS A O 1
ATOM 1589 N N . PRO A 1 207 ? 4.425 -17.048 -4.770 1.00 96.69 207 PRO A N 1
ATOM 1590 C CA . PRO A 1 207 ? 4.131 -17.769 -3.535 1.00 96.69 207 PRO A CA 1
ATOM 1591 C C . PRO A 1 207 ? 4.622 -17.001 -2.299 1.00 96.69 207 PRO A C 1
ATOM 1593 O O . PRO A 1 207 ? 5.665 -16.343 -2.339 1.00 96.69 207 PRO A O 1
ATOM 1596 N N . ILE A 1 208 ? 3.930 -17.131 -1.166 1.00 93.12 208 ILE A N 1
ATOM 1597 C CA . ILE A 1 208 ? 4.387 -16.578 0.115 1.00 93.12 208 ILE A CA 1
ATOM 1598 C C . ILE A 1 208 ? 5.721 -17.236 0.492 1.00 93.12 208 ILE A C 1
ATOM 1600 O O . ILE A 1 208 ? 5.796 -18.439 0.727 1.00 93.12 208 ILE A O 1
ATOM 1604 N N . GLY A 1 209 ? 6.781 -16.426 0.570 1.00 88.88 209 GLY A N 1
ATOM 1605 C CA . GLY A 1 209 ? 8.148 -16.901 0.831 1.00 88.88 209 GLY A CA 1
ATOM 1606 C C . GLY A 1 209 ? 8.916 -17.353 -0.417 1.00 88.88 209 GLY A C 1
ATOM 1607 O O . GLY A 1 209 ? 10.057 -17.784 -0.286 1.00 88.88 209 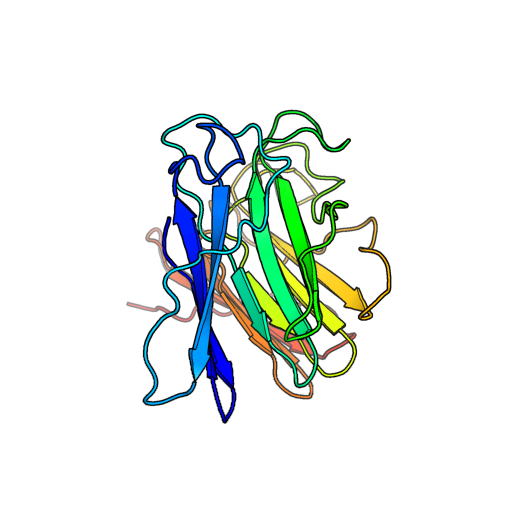GLY A O 1
ATOM 1608 N N . GLY A 1 210 ? 8.309 -17.254 -1.602 1.00 94.19 210 GLY A N 1
ATOM 1609 C CA . GLY A 1 210 ? 8.990 -17.382 -2.888 1.00 94.19 210 GLY A CA 1
ATOM 1610 C C . GLY A 1 210 ? 9.502 -16.040 -3.418 1.00 94.19 210 GLY A C 1
ATOM 1611 O O . GLY A 1 210 ? 9.454 -15.021 -2.728 1.00 94.19 210 GLY A O 1
ATOM 1612 N N . SER A 1 211 ? 9.958 -16.053 -4.668 1.00 95.12 211 SER A N 1
ATOM 1613 C CA . SER A 1 211 ? 10.448 -14.879 -5.401 1.00 95.12 211 SER A CA 1
ATOM 1614 C C . SER A 1 211 ? 9.463 -14.461 -6.490 1.00 95.12 211 SER A C 1
ATOM 1616 O O . SER A 1 211 ? 8.679 -15.288 -6.965 1.00 95.12 211 SER A O 1
ATOM 1618 N N . TRP A 1 212 ? 9.513 -13.191 -6.890 1.00 97.06 212 TRP A N 1
ATOM 1619 C CA . TRP A 1 212 ? 8.792 -12.715 -8.069 1.00 97.06 212 TRP A CA 1
ATOM 1620 C C . TRP A 1 212 ? 9.281 -13.428 -9.337 1.00 97.06 212 TRP A C 1
ATOM 1622 O O . TRP A 1 212 ? 10.477 -13.721 -9.447 1.00 97.06 212 TRP A O 1
ATOM 1632 N N . PRO A 1 213 ? 8.385 -13.735 -10.291 1.00 95.50 213 PRO A N 1
ATOM 1633 C CA . PRO A 1 213 ? 8.806 -14.184 -11.606 1.00 95.50 213 PRO A CA 1
ATOM 1634 C C . PRO A 1 213 ? 9.549 -13.056 -12.329 1.00 95.50 213 PRO A C 1
ATOM 1636 O O . PRO A 1 213 ? 9.303 -11.872 -12.096 1.00 95.50 213 PRO A O 1
ATOM 1639 N N . THR A 1 214 ? 10.443 -13.440 -13.236 1.00 90.44 214 THR A N 1
ATOM 1640 C CA . THR A 1 214 ? 11.170 -12.493 -14.094 1.00 90.44 214 THR A CA 1
ATOM 1641 C C . THR A 1 214 ? 10.321 -11.949 -15.236 1.00 90.44 214 THR A C 1
ATOM 1643 O O . THR A 1 214 ? 10.710 -10.972 -15.853 1.00 90.44 214 THR A O 1
ATOM 1646 N N . SER A 1 215 ? 9.229 -12.634 -15.583 1.00 92.06 215 SER A N 1
ATOM 1647 C CA . SER A 1 215 ? 8.291 -12.193 -16.610 1.00 92.06 215 SER A CA 1
ATOM 1648 C C . SER A 1 215 ? 7.051 -11.592 -15.973 1.00 92.06 215 SER A C 1
ATOM 1650 O O . SER A 1 215 ? 6.528 -12.151 -15.001 1.00 92.06 215 SER A O 1
ATOM 1652 N N . THR A 1 216 ? 6.541 -10.552 -16.608 1.00 94.06 216 THR A N 1
ATOM 1653 C CA . THR A 1 216 ? 5.291 -9.902 -16.252 1.00 94.06 216 THR A CA 1
ATOM 1654 C C . THR A 1 216 ? 4.168 -10.445 -17.138 1.00 94.06 216 THR A C 1
ATOM 1656 O O . THR A 1 216 ? 4.387 -10.789 -18.302 1.00 94.06 216 THR A O 1
ATOM 1659 N N . GLU A 1 217 ? 2.961 -10.501 -16.590 1.00 95.06 217 GLU A N 1
ATOM 1660 C CA . GLU A 1 217 ? 1.755 -10.770 -17.365 1.00 95.06 217 GLU A CA 1
ATOM 1661 C C . GLU A 1 217 ? 1.088 -9.438 -17.730 1.00 95.06 217 GLU A C 1
ATOM 1663 O O . GLU A 1 217 ? 0.815 -8.628 -16.846 1.00 95.06 217 GLU A O 1
ATOM 1668 N N . VAL A 1 218 ? 0.795 -9.225 -19.014 1.00 94.62 218 VAL A N 1
ATOM 1669 C CA . VAL A 1 218 ? -0.024 -8.093 -19.468 1.00 94.62 218 VAL A CA 1
ATOM 1670 C C . VAL A 1 218 ? -1.501 -8.497 -19.415 1.00 94.62 218 VAL A C 1
ATOM 1672 O O . VAL A 1 218 ? -1.893 -9.530 -19.962 1.00 94.62 218 VAL A O 1
ATOM 1675 N N . VAL A 1 219 ? -2.317 -7.705 -18.722 1.00 92.81 219 VAL A N 1
ATOM 1676 C CA . VAL A 1 219 ? -3.740 -7.962 -18.450 1.00 92.81 219 VAL A CA 1
ATOM 1677 C C . VAL A 1 219 ? -4.649 -7.203 -19.410 1.00 92.81 219 VAL A C 1
ATOM 1679 O O . VAL A 1 219 ? -5.631 -7.778 -19.884 1.00 92.81 219 VAL A O 1
ATOM 1682 N N . SER A 1 220 ? -4.370 -5.925 -19.678 1.00 86.62 220 SER A N 1
ATOM 1683 C CA . SER A 1 220 ? -5.067 -5.191 -20.736 1.00 86.62 220 SER A CA 1
ATOM 1684 C C . SER A 1 220 ? -4.399 -5.500 -22.065 1.00 86.62 220 SER A C 1
ATOM 1686 O O . SER A 1 220 ? -3.205 -5.320 -22.233 1.00 86.62 220 SER A O 1
ATOM 1688 N N . THR A 1 221 ? -5.165 -6.021 -23.011 1.00 70.81 221 THR A N 1
ATOM 1689 C CA . THR A 1 221 ? -4.738 -6.100 -24.407 1.00 70.81 221 THR A CA 1
ATOM 1690 C C . THR A 1 221 ? -5.887 -5.547 -25.226 1.00 70.81 221 THR A C 1
ATOM 1692 O O . THR A 1 221 ? -6.992 -6.102 -25.141 1.00 70.81 221 THR A O 1
ATOM 1695 N N . GLU A 1 222 ? -5.660 -4.457 -25.954 1.00 61.31 222 GLU A N 1
ATOM 1696 C CA . GLU A 1 222 ? -6.638 -3.915 -26.908 1.00 61.31 222 GLU A CA 1
ATOM 1697 C C . GLU A 1 222 ? -6.687 -4.706 -28.227 1.00 61.31 222 GLU A C 1
ATOM 1699 O O . GLU A 1 222 ? -5.642 -5.234 -28.680 1.00 61.31 222 GLU A O 1
#

Radius of gyration: 17.45 Å; Cα contacts (8 Å, |Δi|>4): 574; chains: 1; bounding box: 44×42×49 Å

Organism: NCBI:txid412755

Sequence (222 aa):
GVPSIAIDSNNVYIAWWDDTDLGCGTDGDIFFKKKPIGGSWPTSTEVVSTESTDTVGTVTSPGIAIDSNNVYIAWEDMTDLGCGTDRDIFFKKKPIGGAWPTSTEVVSTESTSDSFYPSMAIDLNNVYIVWRDQTDLGCGIDWDIFFKKKLIGGSWPASTEVVSTESTDGSYSPVLAIDSNNIYIVWEDDTDLGCGTDRDIFFKKKPIGGSWPTSTEVVSTE

Nearest PDB structures (foldseek):
  3gvl-assembly1_A  TM=6.021E-01  e=1.207E-04  Escherichia phage K1F
  3gvk-assembly1_C  TM=6.009E-01  e=2.262E-04  Escherichia phage K1F
  5mui-assembly1_A  TM=5.374E-01  e=1.351E-03  Bacteroides thetaiotaomicron VPI-5482
  7zei-assembly4_D  TM=5.197E-01  e=1.227E-03  Caldicellulosiruptor hydrothermalis
  6m83-assembly1_A-2  TM=5.477E-01  e=6.658E+00  Streptomyces fradiae

Mean predicted aligned error: 3.7 Å

Foldseek 3Di:
DPKEWDDDPWKIKIKAWDQDPPPLHRAIFIKIWMDTDVDDTDPDIATQCSQAPHHPPDGKYKAWDDDPFKIKIKIWGQRPPPQHRAIFIKIWMDTDVGHTDPDIATQPSVAPHHWGQWYWDDDPFKIKIKIWGQGPPPQHRAIFIWIWMDTDVDHTDPDIDTQPNVAPHHWANWYWDDDPWKIKIKIWGQGPPVQDRDIFIKIWMDTDVGHTDPDIDTDDHD

Secondary structure (DSSP, 8-state):
---EEEE-SSEEEEEEEE---SSS-SS-EEEEEEEETTSPPPS--EES-TT--PPTT-----EEEE-SSEEEEEEEE---SSS-SS-EEEEEEEETTSPPPS--EES-TT-SS-EEEEEEEE-SSEEEEEEEE---SSS-SS-EEEEEEEETTSPPPSSPEES-TT--S-EEEEEEEE-SSEEEEEEEE---SSS-SS-EEEEEEEETTS---SSPEE----

pLDDT: mean 94.26, std 6.09, range [61.31, 98.81]

Solvent-accessible surface area (backbone atoms only — not comparable to full-atom values): 12262 Å² total; per-residue (Å²): 65,57,68,26,70,38,74,61,103,58,33,42,35,41,35,30,41,48,50,76,65,83,87,56,47,65,34,36,33,41,35,39,48,62,27,47,66,96,54,68,76,63,88,75,72,45,73,62,40,65,77,50,64,26,60,70,88,64,71,36,32,34,18,46,37,73,61,103,53,33,40,36,42,31,30,49,44,43,51,62,86,84,54,51,78,47,28,33,35,36,39,49,59,26,48,69,92,55,66,71,57,93,72,74,44,70,63,46,64,76,44,82,32,51,28,42,50,33,20,38,40,69,64,100,55,34,41,38,41,35,26,27,30,31,44,66,85,88,61,47,70,50,33,34,37,36,37,47,62,28,47,71,92,58,67,71,57,89,66,76,44,72,68,47,72,76,46,86,37,46,31,40,81,40,44,53,49,71,62,101,57,35,40,38,40,38,29,37,29,43,41,64,84,85,78,47,81,58,78,35,36,36,37,49,61,25,47,72,92,59,64,75,60,88,68,76,43,76,71,56,76,135